Protein 3U9L (pdb70)

CATH classification: 3.40.50.720

Secondary structure (DSSP, 8-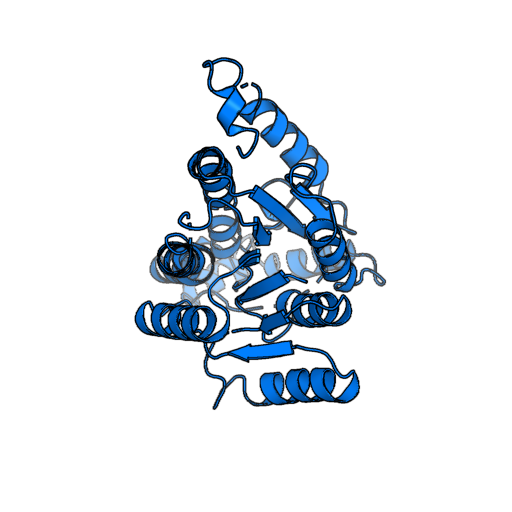state):
--EEEESS-SSHHHHHHHHHHHHTT-EEEE---TTTTTHHHHHHHHHHHHHHT--EEE----TT-HHHHHHHHHHHHHHHS--SEEEE------S-GGGS-HHHHHHHHIIIIIHHHHHHHHHTT--TTS-EEEEEE--GGGTS---SS-HHHHHHHH--HHHHHHHHHHHTTTEEEEEEEE-------S-HHHHHHHHHTTT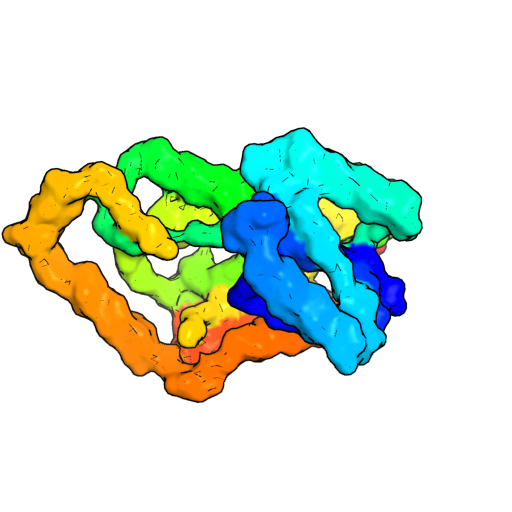TTHHHHHHHHHHHTS-TT--THHHHHHHHHHHTSPTT---SEEEE-TT--SHHHHHHHHHHHHH--TTTT-GGGGS--

Radius of gyration: 19.45 Å; Cα contacts (8 Å, |Δi|>4): 505; chains: 1; bounding box: 52×38×52 Å

Sequence (281 aa):
KKIILITGASSGFGRLTAEALAGAGHRVYASRDIVGRNASNVEAIAGFARDNDVDLRTLELDVQSQVSVDRAIDQIIGEDGRIDVLIHNAGHVFGPAEAFTPEQFAELYDINVLSTQRVNRAALPHRRQKHGLLIWISSSSSAGGTPPYLAPYFAAKAADAIAVQYARELSRWGIETSIIVPGAFSGVPDDHARQAEYEAGPNAGLGEEIKKAFAAIVPPDADVSLVADAIVRVVGTASGKRPFRVHVDPAEDGADVGFSVLDRLRAELHRVGLSDLLKPR

Foldseek 3Di:
DFAEEAEPLLDFLNVLLLLLLQVVQYQYEREADCPPPSVVSQVVSVVSCVVSVTNRHYFYADLLDLVRLLVRLVVCCVVPVAHAEYEYDFAAAFAAPVLADPVNLVVRLSRLPVSVVSNCVNHVVSLVVLHHEYEYEAELLLFFDDFPGPVSRSVSSVVVVVQVVCLLVCQQSQYHYAYEYEYDLYYYGPRVVVRVVCCPDPNNCVRVVRVVVVVVLRDPPQDSSVRSVVVSVQVPDDRQPHDRYDYHHRSPRCSVVRVVVVVVVVCVCVVVVNNSSVTRD

Structure (mmCIF, N/CA/C/O backbone):
data_3U9L
#
_entry.id   3U9L
#
_cell.length_a   58.632
_cell.length_b   106.123
_cell.length_c   128.796
_cell.angle_alpha   90.00
_cell.angle_beta   90.00
_cell.angle_gamma   90.00
#
_symmetry.space_group_name_H-M   'I 2 2 2'
#
loop_
_entity.id
_entity.type
_entity.pdbx_description
1 polymer '3-oxoacyl-[acyl-carrier-protein] reductase'
2 water water
#
loop_
_atom_site.group_PDB
_atom_site.id
_atom_site.type_symbol
_atom_site.label_atom_id
_atom_site.label_alt_id
_atom_site.label_comp_id
_atom_site.label_asym_id
_atom_site.label_entity_id
_atom_site.label_seq_id
_atom_site.pdbx_PDB_ins_code
_atom_site.Cartn_x
_atom_site.Cartn_y
_atom_site.Cartn_z
_atom_site.occupancy
_atom_site.B_iso_or_equiv
_atom_site.auth_seq_id
_atom_site.auth_comp_id
_atom_site.auth_asym_id
_atom_site.auth_atom_id
_atom_site.pdbx_PDB_model_num
ATOM 1 N N . LYS A 1 5 ? 69.238 36.530 31.217 1.00 32.23 3 LYS A N 1
ATOM 2 C CA . LYS A 1 5 ? 68.310 35.388 31.407 1.00 35.63 3 LYS A CA 1
ATOM 3 C C . LYS A 1 5 ? 68.799 34.445 32.507 1.00 32.85 3 LYS A C 1
ATOM 4 O O . LYS A 1 5 ? 69.879 33.855 32.407 1.00 35.33 3 LYS A O 1
ATOM 10 N N . LYS A 1 6 ? 67.965 34.278 33.513 1.00 30.54 4 LYS A N 1
ATOM 11 C CA . LYS A 1 6 ? 68.329 33.627 34.766 1.00 29.93 4 LYS A CA 1
ATOM 12 C C . LYS A 1 6 ? 67.692 32.272 34.855 1.00 27.95 4 LYS A C 1
ATOM 13 O O . LYS A 1 6 ? 66.646 32.025 34.235 1.00 26.32 4 LYS A O 1
ATOM 19 N N . ILE A 1 7 ? 68.341 31.397 35.605 1.00 24.70 5 ILE A N 1
ATOM 20 C CA . ILE A 1 7 ? 67.767 30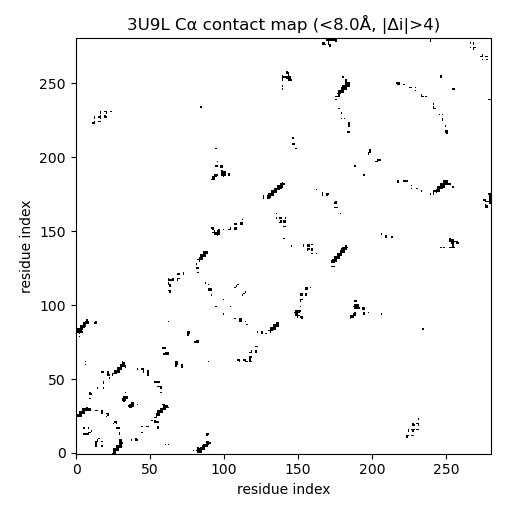.123 35.943 1.00 23.69 5 ILE A CA 1
ATOM 21 C C . ILE A 1 7 ? 67.122 30.203 37.335 1.00 22.82 5 ILE A C 1
ATOM 22 O O . ILE A 1 7 ? 67.764 30.528 38.324 1.00 20.67 5 ILE A O 1
ATOM 27 N N . ILE A 1 8 ? 65.828 29.932 37.385 1.00 21.11 6 ILE A N 1
ATOM 28 C CA . ILE A 1 8 ? 65.013 30.207 38.568 1.00 20.64 6 ILE A CA 1
ATOM 29 C C . ILE A 1 8 ? 64.234 29.000 39.041 1.00 21.44 6 ILE A C 1
ATOM 30 O O . ILE A 1 8 ? 63.596 28.297 38.242 1.00 20.69 6 ILE A O 1
ATOM 35 N N . LEU A 1 9 ? 64.284 28.738 40.334 1.00 18.84 7 LEU A N 1
ATOM 36 C CA . LEU A 1 9 ? 63.477 27.675 40.920 1.00 18.99 7 LEU A CA 1
ATOM 37 C C . LEU A 1 9 ? 62.514 28.306 41.918 1.00 20.82 7 LEU A C 1
ATOM 38 O O . LEU A 1 9 ? 62.959 29.077 42.794 1.00 19.26 7 LEU A O 1
ATOM 43 N N . ILE A 1 10 ? 61.215 28.002 41.785 1.00 18.79 8 ILE A N 1
ATOM 44 C CA . ILE A 1 10 ? 60.183 28.426 42.734 1.00 20.35 8 ILE A CA 1
ATOM 45 C C . ILE A 1 10 ? 59.522 27.201 43.349 1.00 22.15 8 ILE A C 1
ATOM 46 O O . ILE A 1 10 ? 59.114 26.274 42.627 1.00 22.30 8 ILE A O 1
ATOM 51 N N . THR A 1 11 ? 59.407 27.187 44.669 1.00 20.21 9 THR A N 1
ATOM 52 C CA . THR A 1 11 ? 58.730 26.097 45.350 1.00 21.13 9 THR A CA 1
ATOM 53 C C . THR A 1 11 ? 57.220 26.394 45.538 1.00 23.44 9 THR A C 1
ATOM 54 O O . THR A 1 11 ? 56.776 27.553 45.486 1.00 23.28 9 THR A O 1
ATOM 58 N N . GLY A 1 12 ? 56.445 25.330 45.697 1.00 23.64 10 GLY A N 1
ATOM 59 C CA . GLY A 1 12 ? 55.010 25.451 45.948 1.00 26.71 10 GLY A CA 1
ATOM 60 C C . GLY A 1 12 ? 54.340 26.282 44.878 1.00 26.57 10 GLY A C 1
ATOM 61 O O . GLY A 1 12 ? 53.514 27.134 45.181 1.00 27.84 10 GLY A O 1
ATOM 62 N N . ALA A 1 13 ? 54.709 26.043 43.628 1.00 25.51 11 ALA A N 1
ATOM 63 C CA . ALA A 1 13 ? 54.210 26.845 42.512 1.00 25.94 11 ALA A CA 1
ATOM 64 C C . ALA A 1 13 ? 52.946 26.320 41.815 1.00 28.32 11 ALA A C 1
ATOM 65 O O . ALA A 1 13 ? 52.671 26.743 40.698 1.00 27.15 11 ALA A O 1
ATOM 67 N N . SER A 1 14 ? 52.190 25.426 42.455 1.00 27.96 12 SER A N 1
ATOM 68 C CA . SER A 1 14 ? 51.018 24.841 41.793 1.00 31.55 12 SER A CA 1
ATOM 69 C C . SER A 1 14 ? 49.918 25.843 41.502 1.00 32.27 12 SER A C 1
ATOM 70 O O . SER A 1 14 ? 49.195 25.697 40.536 1.00 32.43 12 SER A O 1
ATOM 73 N N . SER A 1 15 ? 49.799 26.865 42.335 1.00 32.52 13 SER A N 1
ATOM 74 C CA . SER A 1 15 ? 48.801 27.902 42.159 1.00 32.50 13 SER A CA 1
ATOM 75 C C . SER A 1 15 ? 49.238 29.133 42.964 1.00 31.73 13 SER A C 1
ATOM 76 O O . SER A 1 15 ? 50.383 29.191 43.466 1.00 31.91 13 SER A O 1
ATOM 79 N N . GLY A 1 16 ? 48.337 30.103 43.109 1.00 31.76 14 GLY A N 1
ATOM 80 C CA . GLY A 1 16 ? 48.559 31.202 44.051 1.00 32.25 14 GLY A CA 1
ATOM 81 C C . GLY A 1 16 ? 49.647 32.146 43.585 1.00 32.14 14 GLY A C 1
ATOM 82 O O . GLY A 1 16 ? 49.810 32.343 42.364 1.00 33.75 14 GLY A O 1
ATOM 83 N N . PHE A 1 17 ? 50.409 32.720 44.517 1.00 32.14 15 PHE A N 1
ATOM 84 C CA . PHE A 1 17 ? 51.493 33.618 44.109 1.00 30.50 15 PHE A CA 1
ATOM 85 C C . PHE A 1 17 ? 52.512 32.822 43.376 1.00 26.99 15 PHE A C 1
ATOM 86 O O . PHE A 1 17 ? 53.155 33.324 42.484 1.00 28.02 15 PHE A O 1
ATOM 94 N N . GLY A 1 18 ? 52.708 31.595 43.814 1.00 25.94 16 GLY A N 1
ATOM 95 C CA . GLY A 1 18 ? 53.752 30.764 43.239 1.00 27.05 16 GLY A CA 1
ATOM 96 C C . GLY A 1 18 ? 53.591 30.641 41.732 1.00 26.03 16 GLY A C 1
ATOM 97 O O . GLY A 1 18 ? 54.517 30.840 40.944 1.00 24.06 16 GLY A O 1
ATOM 98 N N . ARG A 1 19 ? 52.397 30.252 41.331 1.00 27.18 17 ARG A N 1
ATOM 99 C CA . ARG A 1 19 ? 52.107 30.045 39.924 1.00 26.19 17 ARG A CA 1
ATOM 100 C C . ARG A 1 19 ? 52.121 31.311 39.084 1.00 25.07 17 ARG A C 1
ATOM 101 O O . ARG A 1 19 ? 52.680 31.317 38.023 1.00 24.25 17 ARG A O 1
ATOM 109 N N . LEU A 1 20 ? 51.493 32.380 39.530 1.00 25.40 18 LEU A N 1
ATOM 110 C CA . LEU A 1 20 ? 51.509 33.597 38.749 1.00 25.47 18 LEU A CA 1
ATOM 111 C C . LEU A 1 20 ? 52.935 34.123 38.677 1.00 25.12 18 LEU A C 1
ATOM 112 O O . LEU A 1 20 ? 53.398 34.733 37.681 1.00 24.64 18 LEU A O 1
ATOM 117 N N . THR A 1 21 ? 53.678 33.913 39.749 1.00 25.16 19 THR A N 1
ATOM 118 C CA . THR A 1 21 ? 55.078 34.381 39.700 1.00 24.14 19 THR A CA 1
ATOM 119 C C . THR A 1 21 ? 55.912 33.607 38.693 1.00 23.10 19 THR A C 1
ATOM 120 O O . THR A 1 21 ? 56.719 34.217 37.964 1.00 23.66 19 THR A O 1
ATOM 124 N N . ALA A 1 22 ? 55.763 32.281 38.655 1.00 21.98 20 ALA A N 1
ATOM 125 C CA . ALA A 1 22 ? 56.488 31.451 37.684 1.00 22.62 20 ALA A CA 1
ATOM 126 C C . ALA A 1 22 ? 56.123 31.885 36.252 1.00 24.28 20 ALA A C 1
ATOM 127 O O . ALA A 1 22 ? 56.994 32.107 35.422 1.00 23.29 20 ALA A O 1
ATOM 129 N N . GLU A 1 23 ? 54.830 32.111 35.996 1.00 23.37 21 GLU A N 1
ATOM 130 C CA . GLU A 1 23 ? 54.405 32.556 34.668 1.00 26.14 21 GLU A CA 1
ATOM 131 C C . GLU A 1 23 ? 54.950 33.944 34.318 1.00 25.66 21 GLU A C 1
ATOM 132 O O . GLU A 1 23 ? 55.449 34.168 33.217 1.00 26.69 21 GLU A O 1
ATOM 138 N N . ALA A 1 24 ? 54.860 34.892 35.235 1.00 25.31 22 ALA A N 1
ATOM 139 C CA . ALA A 1 24 ? 55.403 36.228 34.933 1.00 25.99 22 ALA A CA 1
ATOM 140 C C . ALA A 1 24 ? 56.913 36.236 34.701 1.00 24.69 22 ALA A C 1
ATOM 141 O O . ALA A 1 24 ? 57.424 36.946 33.816 1.00 25.15 22 ALA A O 1
ATOM 143 N N . LEU A 1 25 ? 57.642 35.450 35.488 1.00 24.18 23 LEU A N 1
ATOM 144 C CA . LEU A 1 25 ? 59.088 35.382 35.315 1.00 24.77 23 LEU A CA 1
ATOM 145 C C . LEU A 1 25 ? 59.423 34.740 33.967 1.00 26.01 23 LEU A C 1
ATOM 146 O O . LEU A 1 25 ? 60.369 35.138 33.301 1.00 24.31 23 LEU A O 1
ATOM 151 N N . ALA A 1 26 ? 58.645 33.738 33.586 1.00 25.09 24 ALA A N 1
ATOM 152 C CA . ALA A 1 26 ? 58.887 33.076 32.306 1.00 25.80 24 ALA A CA 1
ATOM 153 C C . ALA A 1 26 ? 58.517 34.079 31.176 1.00 27.20 24 ALA A C 1
ATOM 154 O O . ALA A 1 26 ? 59.172 34.145 30.144 1.00 28.00 24 ALA A O 1
ATOM 156 N N . GLY A 1 27 ? 57.475 34.877 31.401 1.00 26.96 25 GLY A N 1
ATOM 157 C CA . GLY A 1 27 ? 57.111 35.907 30.454 1.00 27.65 25 GLY A CA 1
ATOM 158 C C . GLY A 1 27 ? 58.241 36.909 30.248 1.00 28.80 25 GLY A C 1
ATOM 159 O O . GLY A 1 27 ? 58.376 37.501 29.171 1.00 30.14 25 GLY A O 1
ATOM 160 N N . ALA A 1 28 ? 59.041 37.116 31.285 1.00 26.64 26 ALA A N 1
ATOM 161 C CA . ALA A 1 28 ? 60.129 38.071 31.231 1.00 27.46 26 ALA A CA 1
ATOM 162 C C . ALA A 1 28 ? 61.330 37.432 30.595 1.00 27.81 26 ALA A C 1
ATOM 163 O O . ALA A 1 28 ? 62.378 38.037 30.518 1.00 30.42 26 ALA A O 1
ATOM 165 N N . GLY A 1 29 ? 61.200 36.205 30.140 1.00 26.86 27 GLY A N 1
ATOM 166 C CA . GLY A 1 29 ? 62.274 35.628 29.355 1.00 26.84 27 GLY A CA 1
ATOM 167 C C . GLY A 1 29 ? 63.175 34.716 30.151 1.00 28.97 27 GLY A C 1
ATOM 168 O O . GLY A 1 29 ? 64.170 34.239 29.625 1.00 30.93 27 GLY A O 1
ATOM 169 N N . HIS A 1 30 ? 62.844 34.443 31.417 1.00 27.58 28 HIS A N 1
ATOM 170 C CA . HIS A 1 30 ? 63.720 33.584 32.232 1.00 27.34 28 HIS A CA 1
ATOM 171 C C . HIS A 1 30 ? 63.424 32.124 32.041 1.00 26.59 28 HIS A C 1
ATOM 172 O O . HIS A 1 30 ? 62.295 31.758 31.625 1.00 28.78 28 HIS A O 1
ATOM 179 N N . ARG A 1 31 ? 64.383 31.290 32.413 1.00 25.89 29 ARG A N 1
ATOM 180 C CA . ARG A 1 31 ? 64.178 29.866 32.520 1.00 25.75 29 ARG A CA 1
ATOM 181 C C . ARG A 1 31 ? 63.703 29.552 33.915 1.00 25.69 29 ARG A C 1
ATOM 182 O O . ARG A 1 31 ? 64.486 29.674 34.896 1.00 23.72 29 ARG A O 1
ATOM 190 N N . VAL A 1 32 ? 62.418 29.166 34.012 1.00 24.24 30 VAL A N 1
ATOM 191 C CA . VAL A 1 32 ? 61.707 29.023 35.277 1.00 24.07 30 VAL A CA 1
ATOM 192 C C . VAL A 1 32 ? 61.314 27.580 35.590 1.00 26.04 30 VAL A C 1
ATOM 193 O O . VAL A 1 32 ? 60.575 26.941 34.838 1.00 24.71 30 VAL A O 1
ATOM 197 N N . TYR A 1 33 ? 61.829 27.052 36.705 1.00 24.41 31 TYR A N 1
ATOM 198 C CA . TYR A 1 33 ? 61.350 25.768 37.186 1.00 25.13 31 TYR A CA 1
ATOM 199 C C . TYR A 1 33 ? 60.258 25.945 38.191 1.00 24.74 31 TYR A C 1
ATOM 200 O O . TYR A 1 33 ? 60.513 26.382 39.320 1.00 22.44 31 TYR A O 1
ATOM 209 N N . ALA A 1 34 ? 59.031 25.635 37.797 1.00 24.60 32 ALA A N 1
ATOM 210 C CA . ALA A 1 34 ? 57.927 25.781 38.715 1.00 25.22 32 ALA A CA 1
ATOM 211 C C . ALA A 1 34 ? 57.690 24.425 39.381 1.00 26.31 32 ALA A C 1
ATOM 212 O O . ALA A 1 34 ? 57.066 23.530 38.789 1.00 27.40 32 ALA A O 1
ATOM 214 N N . SER A 1 35 ? 58.140 24.268 40.623 1.00 23.33 33 SER A N 1
ATOM 215 C CA . SER A 1 35 ? 58.115 22.963 41.253 1.00 24.98 33 SER A CA 1
ATOM 216 C C . SER A 1 35 ? 56.930 22.790 42.205 1.00 25.61 33 SER A C 1
ATOM 217 O O . SER A 1 35 ? 56.364 23.774 42.708 1.00 24.44 33 SER A O 1
ATOM 228 N N . ARG A 1 37 ? 54.615 19.305 44.629 1.00 31.58 35 ARG A N 1
ATOM 229 C CA . ARG A 1 37 ? 54.500 17.914 45.057 1.00 33.77 35 ARG A CA 1
ATOM 230 C C . ARG A 1 37 ? 53.510 17.131 44.166 1.00 35.18 35 ARG A C 1
ATOM 231 O O . ARG A 1 37 ? 52.590 17.689 43.589 1.00 33.65 35 ARG A O 1
ATOM 239 N N . ASP A 1 38 ? 53.725 15.832 44.067 1.00 37.06 36 ASP A N 1
ATOM 240 C CA . ASP A 1 38 ? 52.749 14.935 43.487 1.00 38.95 36 ASP A CA 1
ATOM 241 C C . ASP A 1 38 ? 52.216 15.369 42.123 1.00 38.79 36 ASP A C 1
ATOM 242 O O . ASP A 1 38 ? 51.015 15.531 41.966 1.00 39.72 36 ASP A O 1
ATOM 247 N N . ILE A 1 39 ? 53.082 15.558 41.140 1.00 38.04 37 ILE A N 1
ATOM 248 C CA . ILE A 1 39 ? 52.605 16.070 39.864 1.00 39.80 37 ILE A CA 1
ATOM 249 C C . ILE A 1 39 ? 51.753 15.045 39.104 1.00 41.27 37 ILE A C 1
ATOM 250 O O . ILE A 1 39 ? 51.030 15.431 38.181 1.00 41.46 37 ILE A O 1
ATOM 255 N N . VAL A 1 40 ? 51.858 13.755 39.454 1.00 41.59 38 VAL A N 1
ATOM 256 C CA . VAL A 1 40 ? 51.058 12.712 38.776 1.00 42.89 38 VAL A CA 1
ATOM 257 C C . VAL A 1 40 ? 49.662 12.566 39.367 1.00 43.30 38 VAL A C 1
ATOM 258 O O . VAL A 1 40 ? 48.716 12.196 38.668 1.00 45.48 38 VAL A O 1
ATOM 262 N N . GLY A 1 41 ? 49.520 12.883 40.646 1.00 43.12 41 GLY A N 1
ATOM 263 C CA . GLY A 1 41 ? 48.225 12.821 41.283 1.00 41.11 41 GLY A CA 1
ATOM 264 C C . GLY A 1 41 ? 47.617 14.180 41.531 1.00 41.10 41 GLY A C 1
ATOM 265 O O . GLY A 1 41 ? 47.085 14.845 40.611 1.00 38.49 41 GLY A O 1
ATOM 266 N N . ARG A 1 42 ? 47.723 14.604 42.790 1.00 41.16 42 ARG A N 1
ATOM 267 C CA . ARG A 1 42 ? 47.077 15.814 43.295 1.00 39.14 42 ARG A CA 1
ATOM 268 C C . ARG A 1 42 ? 47.269 17.093 42.441 1.00 38.55 42 ARG A C 1
ATOM 269 O O . ARG A 1 42 ? 46.374 17.932 42.364 1.00 36.48 42 ARG A O 1
ATOM 277 N N . ASN A 1 43 ? 48.442 17.271 41.838 1.00 37.54 43 ASN A N 1
ATOM 278 C CA . ASN A 1 43 ? 48.698 18.495 41.058 1.00 36.18 43 ASN A CA 1
ATOM 279 C C . ASN A 1 43 ? 48.623 18.286 39.525 1.00 35.39 43 ASN A C 1
ATOM 280 O O . ASN A 1 43 ? 49.042 19.154 38.751 1.00 32.63 43 ASN A O 1
ATOM 285 N N . ALA A 1 44 ? 48.087 17.140 39.086 1.00 37.69 44 ALA A N 1
ATOM 286 C CA . ALA A 1 44 ? 48.075 16.805 37.644 1.00 37.94 44 ALA A CA 1
ATOM 287 C C . ALA A 1 44 ? 47.378 17.892 36.843 1.00 34.19 44 ALA A C 1
ATOM 288 O O . ALA A 1 44 ? 47.861 18.286 35.780 1.00 33.31 44 ALA A O 1
ATOM 290 N N . SER A 1 45 ? 46.273 18.418 37.374 1.00 34.36 45 SER A N 1
ATOM 291 C CA . SER A 1 45 ? 45.580 19.494 36.656 1.00 36.84 45 SER A CA 1
ATOM 292 C C . SER A 1 45 ? 46.349 20.799 36.644 1.00 34.06 45 SER A C 1
ATOM 293 O O . SER A 1 45 ? 46.266 21.559 35.684 1.00 33.09 45 SER A O 1
ATOM 296 N N . ASN A 1 46 ? 47.049 21.081 37.734 1.00 33.61 46 ASN A N 1
ATOM 297 C CA . ASN A 1 46 ? 47.808 22.308 37.809 1.00 33.76 46 ASN A CA 1
ATOM 298 C C . ASN A 1 46 ? 48.949 22.266 36.825 1.00 31.13 46 ASN A C 1
ATOM 299 O O . ASN A 1 46 ? 49.261 23.276 36.190 1.00 30.73 46 ASN A O 1
ATOM 304 N N . VAL A 1 47 ? 49.564 21.086 36.727 1.00 32.28 47 VAL A N 1
ATOM 305 C CA . VAL A 1 47 ? 50.631 20.819 35.757 1.00 32.52 47 VAL A CA 1
ATOM 306 C C . VAL A 1 47 ? 50.053 21.135 34.375 1.00 32.73 47 VAL A C 1
ATOM 307 O O . VAL A 1 47 ? 50.660 21.880 33.617 1.00 32.08 47 VAL A O 1
ATOM 311 N N . GLU A 1 48 ? 48.853 20.610 34.078 1.00 32.21 48 GLU A N 1
ATOM 312 C CA . GLU A 1 48 ? 48.244 20.820 32.750 1.00 32.49 48 GLU A CA 1
ATOM 313 C C . GLU A 1 48 ? 48.000 22.282 32.497 1.00 31.13 48 GLU A C 1
ATOM 314 O O . GLU A 1 48 ? 48.289 22.771 31.415 1.00 29.99 48 GLU A O 1
ATOM 320 N N . ALA A 1 49 ? 47.470 22.979 33.504 1.00 30.48 49 ALA A N 1
ATOM 321 C CA . ALA A 1 49 ? 47.193 24.409 33.391 1.00 30.40 49 ALA A CA 1
ATOM 322 C C . ALA A 1 49 ? 48.433 25.212 33.080 1.00 31.85 49 ALA A C 1
ATOM 323 O O . ALA A 1 49 ? 48.424 26.046 32.176 1.00 33.44 49 ALA A O 1
ATOM 325 N N . ILE A 1 50 ? 49.519 24.930 33.800 1.00 32.40 50 ILE A N 1
ATOM 326 C CA . ILE A 1 50 ? 50.780 25.647 33.644 1.00 32.69 50 ILE A CA 1
ATOM 327 C C . ILE A 1 50 ? 51.446 25.290 32.311 1.00 31.21 50 ILE A C 1
ATOM 328 O O . ILE A 1 50 ? 52.027 26.145 31.619 1.00 30.35 50 ILE A O 1
ATOM 333 N N . ALA A 1 51 ? 51.446 24.005 31.996 1.00 30.61 51 ALA A N 1
ATOM 334 C CA . ALA A 1 51 ? 52.044 23.548 30.742 1.00 31.19 51 ALA A CA 1
ATOM 335 C C . ALA A 1 51 ? 51.332 24.207 29.527 1.00 31.58 51 ALA A C 1
ATOM 336 O O . ALA A 1 51 ? 51.973 24.621 28.567 1.00 31.59 51 ALA A O 1
ATOM 338 N N . GLY A 1 52 ? 50.006 24.317 29.592 1.00 29.72 52 GLY A N 1
ATOM 339 C CA . GLY A 1 52 ? 49.240 24.930 28.527 1.00 28.82 52 GLY A CA 1
ATOM 340 C C . GLY A 1 52 ? 49.624 26.386 28.348 1.00 29.97 52 GLY A C 1
ATOM 341 O O . GLY A 1 52 ? 49.793 26.856 27.221 1.00 26.36 52 GLY A O 1
ATOM 342 N N . PHE A 1 53 ? 49.733 27.121 29.464 1.00 31.19 53 PHE A N 1
ATOM 343 C CA . PHE A 1 53 ? 50.197 28.515 29.430 1.00 30.19 53 PHE A CA 1
ATOM 344 C C . PHE A 1 53 ? 51.579 28.633 28.799 1.00 28.05 53 PHE A C 1
ATOM 345 O O . PHE A 1 53 ? 51.824 29.506 27.983 1.00 30.19 53 PHE A O 1
ATOM 353 N N . ALA A 1 54 ? 52.497 27.773 29.192 1.00 30.12 54 ALA A N 1
ATOM 354 C CA . ALA A 1 54 ? 53.875 27.833 28.690 1.00 28.88 54 ALA A CA 1
ATOM 355 C C . ALA A 1 54 ? 53.932 27.645 27.183 1.00 30.90 54 ALA A C 1
ATOM 356 O O . ALA A 1 54 ? 54.696 28.330 26.497 1.00 29.43 54 ALA A O 1
ATOM 358 N N . ARG A 1 55 ? 53.153 26.689 26.659 1.00 29.97 55 ARG A N 1
ATOM 359 C CA . ARG A 1 55 ? 53.210 26.424 25.200 1.00 29.59 55 ARG A CA 1
ATOM 360 C C . ARG A 1 55 ? 52.452 27.511 24.452 1.00 29.52 55 ARG A C 1
ATOM 361 O O . ARG A 1 55 ? 52.851 27.944 23.358 1.00 27.22 55 ARG A O 1
ATOM 369 N N . ASP A 1 56 ? 51.349 27.964 25.042 1.00 27.57 56 ASP A N 1
ATOM 370 C CA . ASP A 1 56 ? 50.591 28.989 24.357 1.00 27.80 56 ASP A CA 1
ATOM 371 C C . ASP A 1 56 ? 51.401 30.269 24.224 1.00 28.22 56 ASP A C 1
ATOM 372 O O . ASP A 1 56 ? 51.253 30.981 23.251 1.00 27.82 56 ASP A O 1
ATOM 377 N N . ASN A 1 57 ? 52.274 30.557 25.189 1.00 28.69 57 ASN A N 1
ATOM 378 C CA . ASN A 1 57 ? 53.000 31.809 25.152 1.00 28.06 57 ASN A CA 1
ATOM 379 C C . ASN A 1 57 ? 54.406 31.619 24.672 1.00 29.28 57 ASN A C 1
ATOM 380 O O . ASN A 1 57 ? 55.142 32.590 24.512 1.00 31.54 57 ASN A O 1
ATOM 385 N N . ASP A 1 58 ? 54.787 30.379 24.413 1.00 28.91 58 ASP A N 1
ATOM 386 C CA . ASP A 1 58 ? 56.155 30.097 23.970 1.00 29.75 58 ASP A CA 1
ATOM 387 C C . ASP A 1 58 ? 57.219 30.623 24.961 1.00 32.23 58 ASP A C 1
ATOM 388 O O . ASP A 1 58 ? 58.183 31.313 24.571 1.00 32.87 58 ASP A O 1
ATOM 393 N N . VAL A 1 59 ? 57.084 30.227 26.225 1.00 31.24 59 VAL A N 1
ATOM 394 C CA . VAL A 1 59 ? 58.032 30.625 27.269 1.00 30.29 59 VAL A CA 1
ATOM 395 C C . VAL A 1 59 ? 58.687 29.402 27.899 1.00 31.07 59 VAL A C 1
ATOM 396 O O . VAL A 1 59 ? 58.120 28.289 27.895 1.00 28.44 59 VAL A O 1
ATOM 400 N N . ASP A 1 60 ? 59.879 29.640 28.463 1.00 30.18 60 ASP A N 1
ATOM 401 C CA . ASP A 1 60 ? 60.720 28.607 29.063 1.00 29.27 60 ASP A CA 1
ATOM 402 C C . ASP A 1 60 ? 60.293 28.352 30.518 1.00 29.56 60 ASP A C 1
ATOM 403 O O . ASP A 1 60 ? 61.045 28.617 31.473 1.00 26.86 60 ASP A O 1
ATOM 408 N N . LEU A 1 61 ? 59.056 27.876 30.661 1.00 27.75 61 LEU A N 1
ATOM 409 C CA . LEU A 1 61 ? 58.449 27.519 31.930 1.00 27.58 61 LEU A CA 1
ATOM 410 C C . LEU A 1 61 ? 58.397 25.996 32.054 1.00 29.83 61 LEU A C 1
ATOM 411 O O . LEU A 1 61 ? 57.769 25.323 31.231 1.00 31.08 61 LEU A O 1
ATOM 416 N N . ARG A 1 62 ? 59.051 25.438 33.071 1.00 27.50 62 ARG A N 1
ATOM 417 C CA . ARG A 1 62 ? 59.120 24.001 33.228 1.00 29.85 62 ARG A CA 1
ATOM 418 C C . ARG A 1 62 ? 58.539 23.573 34.575 1.00 30.43 62 ARG A C 1
ATOM 419 O O . ARG A 1 62 ? 58.643 24.289 35.554 1.00 30.69 62 ARG A O 1
ATOM 427 N N . THR A 1 63 ? 57.924 22.404 34.646 1.00 31.34 63 THR A N 1
ATOM 428 C CA . THR A 1 63 ? 57.332 21.978 35.891 1.00 29.76 63 THR A CA 1
ATOM 429 C C . THR A 1 63 ? 58.207 20.854 36.379 1.00 28.81 63 THR A C 1
ATOM 430 O O . THR A 1 63 ? 58.769 20.132 35.566 1.00 29.46 63 THR A O 1
ATOM 434 N N . LEU A 1 64 ? 58.292 20.678 37.689 1.00 27.15 64 LEU A N 1
ATOM 435 C CA . LEU A 1 64 ? 59.269 19.795 38.257 1.00 29.44 64 LEU A CA 1
ATOM 436 C C . LEU A 1 64 ? 58.646 19.267 39.521 1.00 29.80 64 LEU A C 1
ATOM 437 O O . LEU A 1 64 ? 58.091 20.022 40.274 1.00 27.86 64 LEU A O 1
ATOM 442 N N . GLU A 1 65 ? 58.741 17.971 39.757 1.00 30.46 65 GLU A N 1
ATOM 443 C CA . GLU A 1 65 ? 58.253 17.410 40.990 1.00 31.39 65 GLU A CA 1
ATOM 444 C C . GLU A 1 65 ? 59.234 17.697 42.146 1.00 31.65 65 GLU A C 1
ATOM 445 O O . GLU A 1 65 ? 60.423 17.315 42.093 1.00 30.14 65 GLU A O 1
ATOM 451 N N . LEU A 1 66 ? 58.733 18.328 43.200 1.00 29.26 66 LEU A N 1
ATOM 452 C CA . LEU A 1 66 ? 59.590 18.651 44.347 1.00 28.76 66 LEU A CA 1
ATOM 453 C C . LEU A 1 66 ? 58.708 18.747 45.574 1.00 29.15 66 LEU A C 1
ATOM 454 O O . LEU A 1 66 ? 57.908 19.681 45.736 1.00 28.69 66 LEU A O 1
ATOM 459 N N . ASP A 1 67 ? 58.812 17.733 46.410 1.00 28.84 67 ASP A N 1
ATOM 460 C CA . ASP A 1 67 ? 58.034 17.657 47.623 1.00 28.36 67 ASP A CA 1
ATOM 461 C C . ASP A 1 67 ? 58.908 18.213 48.750 1.00 28.96 67 ASP A C 1
ATOM 462 O O . ASP A 1 67 ? 59.834 17.543 49.172 1.00 27.41 67 ASP A O 1
ATOM 467 N N . VAL A 1 68 ? 58.593 19.396 49.275 1.00 27.97 68 VAL A N 1
ATOM 468 C CA . VAL A 1 68 ? 59.529 20.048 50.186 1.00 27.09 68 VAL A CA 1
ATOM 469 C C . VAL A 1 68 ? 59.544 19.365 51.530 1.00 27.55 68 VAL A C 1
ATOM 470 O O . VAL A 1 68 ? 60.344 19.717 52.388 1.00 26.62 68 VAL A O 1
ATOM 474 N N . GLN A 1 69 ? 58.640 18.414 51.743 1.00 28.69 69 GLN A N 1
ATOM 475 C CA . GLN A 1 69 ? 58.615 17.692 53.009 1.00 26.58 69 GLN A CA 1
ATOM 476 C C . GLN A 1 69 ? 59.535 16.456 52.918 1.00 27.74 69 GLN A C 1
ATOM 477 O O . GLN A 1 69 ? 59.737 15.757 53.909 1.00 26.55 69 GLN A O 1
ATOM 483 N N . SER A 1 70 ? 60.114 16.203 51.738 1.00 26.91 70 SER A N 1
ATOM 484 C CA . SER A 1 70 ? 60.985 15.043 51.573 1.00 26.75 70 SER A CA 1
ATOM 485 C C . SER A 1 70 ? 62.380 15.451 51.137 1.00 27.28 70 SER A C 1
ATOM 486 O O . SER A 1 70 ? 62.556 15.962 50.019 1.00 26.37 70 SER A O 1
ATOM 489 N N . GLN A 1 71 ? 63.390 15.240 51.994 1.00 26.38 71 GLN A N 1
ATOM 490 C CA . GLN A 1 71 ? 64.764 15.62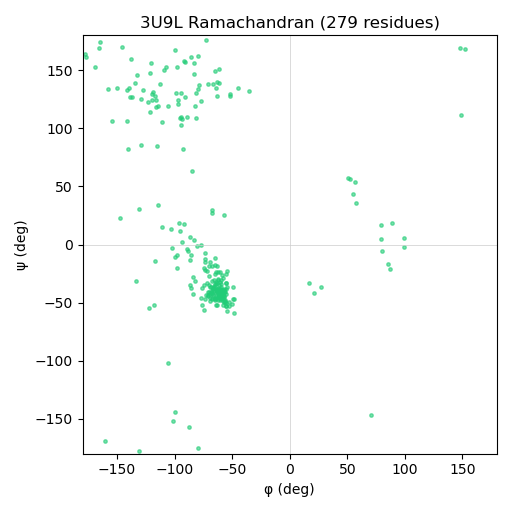8 51.572 1.00 26.35 71 GLN A CA 1
ATOM 491 C C . GLN A 1 71 ? 65.155 14.915 50.300 1.00 27.16 71 GLN A C 1
ATOM 492 O O . GLN A 1 71 ? 65.754 15.500 49.407 1.00 27.66 71 GLN A O 1
ATOM 498 N N . VAL A 1 72 ? 64.796 13.645 50.205 1.00 28.53 72 VAL A N 1
ATOM 499 C CA . VAL A 1 72 ? 65.093 12.860 48.999 1.00 29.21 72 VAL A CA 1
ATOM 500 C C . VAL A 1 72 ? 64.455 13.466 47.756 1.00 28.54 72 VAL A C 1
ATOM 501 O O . VAL A 1 72 ? 65.124 13.648 46.738 1.00 29.04 72 VAL A O 1
ATOM 505 N N . SER A 1 73 ? 63.176 13.824 47.841 1.00 28.78 73 SER A N 1
ATOM 506 C CA . SER A 1 73 ? 62.546 14.564 46.758 1.00 28.18 73 SER A CA 1
ATOM 507 C C . SER A 1 73 ? 63.278 15.871 46.386 1.00 26.96 73 SER A C 1
ATOM 508 O O . SER A 1 73 ? 63.552 16.155 45.218 1.00 25.37 73 SER A O 1
ATOM 511 N N . VAL A 1 74 ? 63.553 16.679 47.398 1.00 28.28 74 VAL A N 1
ATOM 512 C CA . VAL A 1 74 ? 64.247 17.947 47.198 1.00 26.79 74 VAL A CA 1
ATOM 513 C C . VAL A 1 74 ? 65.582 17.717 46.502 1.00 25.75 74 VAL A C 1
ATOM 514 O O . VAL A 1 74 ? 65.913 18.395 45.525 1.00 26.46 74 VAL A O 1
ATOM 518 N N . ASP A 1 75 ? 66.372 16.772 47.006 1.00 27.57 75 ASP A N 1
ATOM 519 C CA . ASP A 1 75 ? 67.729 16.536 46.474 1.00 27.87 75 ASP A CA 1
ATOM 520 C C . ASP A 1 75 ? 67.671 16.163 45.003 1.00 28.63 75 ASP A C 1
ATOM 521 O O . ASP A 1 75 ? 68.393 16.687 44.185 1.00 28.17 75 ASP A O 1
ATOM 526 N N . ARG A 1 76 ? 66.766 15.254 44.682 1.00 28.73 76 ARG A N 1
ATOM 527 C CA . ARG A 1 76 ? 66.591 14.795 43.325 1.00 28.50 76 ARG A CA 1
ATOM 528 C C . ARG A 1 76 ? 66.309 15.949 42.400 1.00 29.39 76 ARG A C 1
ATOM 529 O O . ARG A 1 76 ? 66.881 16.036 41.322 1.00 29.50 76 ARG A O 1
ATOM 537 N N . ALA A 1 77 ? 65.377 16.816 42.803 1.00 29.26 77 ALA A N 1
ATOM 538 C CA . ALA A 1 77 ? 64.941 17.915 41.935 1.00 28.13 77 ALA A CA 1
ATOM 539 C C . ALA A 1 77 ? 66.069 18.919 41.729 1.00 27.35 77 ALA A C 1
ATOM 540 O O . ALA A 1 77 ? 66.180 19.508 40.671 1.00 27.18 77 ALA A O 1
ATOM 542 N N . ILE A 1 78 ? 66.865 19.165 42.771 1.00 26.53 78 ILE A N 1
ATOM 543 C CA . ILE A 1 78 ? 67.996 20.095 42.653 1.00 25.86 78 ILE A CA 1
ATOM 544 C C . ILE A 1 78 ? 69.058 19.491 41.752 1.00 26.60 78 ILE A C 1
ATOM 545 O O . ILE A 1 78 ? 69.615 20.173 40.907 1.00 25.68 78 ILE A O 1
ATOM 550 N N . ASP A 1 79 ? 69.378 18.217 41.959 1.00 27.28 79 ASP A N 1
ATOM 551 C CA . ASP A 1 79 ? 70.258 17.521 41.004 1.00 28.59 79 ASP A CA 1
ATOM 552 C C . ASP A 1 79 ? 69.794 17.572 39.555 1.00 28.33 79 A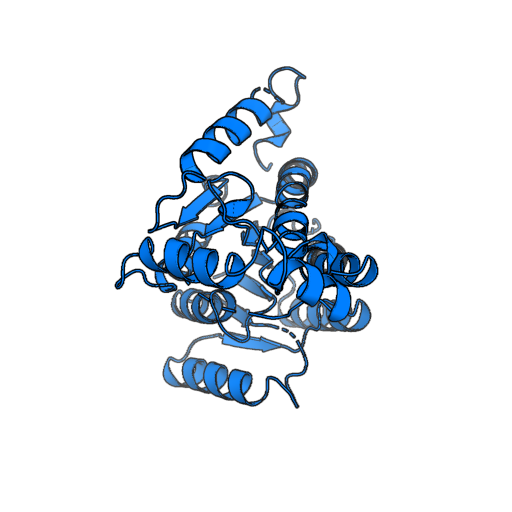SP A C 1
ATOM 553 O O . ASP A 1 79 ? 70.632 17.693 38.649 1.00 27.04 79 ASP A O 1
ATOM 558 N N . GLN A 1 80 ? 68.470 17.505 39.323 1.00 27.60 80 GLN A N 1
ATOM 559 C CA . GLN A 1 80 ? 68.005 17.635 37.923 1.00 30.39 80 GLN A CA 1
ATOM 560 C C . GLN A 1 80 ? 68.323 18.988 37.268 1.00 27.69 80 GLN A C 1
ATOM 561 O O . GLN A 1 80 ? 68.828 19.050 36.143 1.00 27.83 80 GLN A O 1
ATOM 567 N N . ILE A 1 81 ? 68.019 20.063 37.986 1.00 26.32 81 ILE A N 1
ATOM 568 C CA . ILE A 1 81 ? 68.298 21.408 37.535 1.00 25.59 81 ILE A CA 1
ATOM 569 C C . ILE A 1 81 ? 69.795 21.622 37.317 1.00 26.39 81 ILE A C 1
ATOM 570 O O . ILE A 1 81 ? 70.215 22.132 36.292 1.00 28.14 81 ILE A O 1
ATOM 575 N N . ILE A 1 82 ? 70.604 21.230 38.274 1.00 25.71 82 ILE A N 1
ATOM 576 C CA . ILE A 1 82 ? 72.063 21.447 38.151 1.00 27.51 82 ILE A CA 1
ATOM 577 C C . ILE A 1 82 ? 72.649 20.616 36.980 1.00 27.70 82 ILE A C 1
ATOM 578 O O . ILE A 1 82 ? 73.320 21.147 36.120 1.00 26.78 82 ILE A O 1
ATOM 583 N N . GLY A 1 83 ? 72.287 19.339 36.896 1.00 29.36 83 GLY A N 1
ATOM 584 C CA . GLY A 1 83 ? 72.655 18.526 35.731 1.00 30.99 83 GLY A CA 1
ATOM 585 C C . GLY A 1 83 ? 72.228 19.101 34.389 1.00 30.86 83 GLY A C 1
ATOM 586 O O . GLY A 1 83 ? 72.900 18.942 33.404 1.00 33.88 83 GLY A O 1
ATOM 587 N N . GLU A 1 84 ? 71.096 19.788 34.351 1.00 32.33 84 GLU A N 1
ATOM 588 C CA . GLU A 1 84 ? 70.625 20.395 33.111 1.00 30.81 84 GLU A CA 1
ATOM 589 C C . GLU A 1 84 ? 71.238 21.771 32.827 1.00 32.33 84 GLU A C 1
ATOM 590 O O . GLU A 1 84 ? 71.599 22.055 31.688 1.00 31.32 84 GLU A O 1
ATOM 596 N N . ASP A 1 85 ? 71.337 22.624 33.852 1.00 29.69 85 ASP A N 1
ATOM 597 C CA . ASP A 1 85 ? 71.624 24.044 33.645 1.00 30.57 85 ASP A CA 1
ATOM 598 C C . ASP A 1 85 ? 72.955 24.475 34.275 1.00 28.31 85 ASP A C 1
ATOM 599 O O . ASP A 1 85 ? 73.476 25.558 34.001 1.00 28.14 85 ASP A O 1
ATOM 604 N N . GLY A 1 86 ? 73.508 23.640 35.138 1.00 28.09 86 GLY A N 1
ATOM 605 C CA . GLY A 1 86 ? 74.782 23.991 35.753 1.00 28.69 86 GLY A CA 1
ATOM 606 C C . GLY A 1 86 ? 74.662 24.840 37.048 1.00 26.93 86 GLY A C 1
ATOM 607 O O . GLY A 1 86 ? 75.592 24.848 37.851 1.00 26.11 86 GLY A O 1
ATOM 608 N N . ARG A 1 87 ? 73.529 25.520 37.250 1.00 25.45 87 ARG A N 1
ATOM 609 C CA . ARG A 1 87 ? 73.405 26.448 38.382 1.00 24.68 87 ARG A CA 1
ATOM 610 C C . ARG A 1 87 ? 71.956 26.851 38.635 1.00 25.33 87 ARG A C 1
ATOM 611 O O . ARG A 1 87 ? 71.057 26.588 37.796 1.00 24.67 87 ARG A O 1
ATOM 619 N N . ILE A 1 88 ? 71.733 27.505 39.789 1.00 24.36 88 ILE A N 1
ATOM 620 C CA . ILE A 1 88 ? 70.484 28.210 40.043 1.00 21.35 88 ILE A CA 1
ATOM 621 C C . ILE A 1 88 ? 70.787 29.646 40.356 1.00 22.59 88 ILE A C 1
ATOM 622 O O . ILE A 1 88 ? 71.594 29.913 41.241 1.00 21.26 88 ILE A O 1
ATOM 627 N N . ASP A 1 89 ? 70.208 30.578 39.584 1.00 21.88 89 ASP A N 1
ATOM 628 C CA . ASP A 1 89 ? 70.511 32.001 39.758 1.00 22.21 89 ASP A CA 1
ATOM 629 C C . ASP A 1 89 ? 69.622 32.631 40.811 1.00 22.64 89 ASP A C 1
ATOM 630 O O . ASP A 1 89 ? 70.064 33.550 41.500 1.00 20.38 89 ASP A O 1
ATOM 635 N N . VAL A 1 90 ? 68.369 32.172 40.881 1.00 20.15 90 VAL A N 1
ATOM 636 C CA . VAL A 1 90 ? 67.345 32.728 41.764 1.00 20.79 90 VAL A CA 1
ATOM 637 C C . VAL A 1 90 ? 66.573 31.552 42.395 1.00 20.81 90 VAL A C 1
ATOM 638 O O . VAL A 1 90 ? 66.051 30.654 41.681 1.00 19.86 90 VAL A O 1
ATOM 642 N N . LEU A 1 91 ? 66.492 31.568 43.714 1.00 18.31 91 LEU A N 1
ATOM 643 C CA . LEU A 1 91 ? 65.795 30.554 44.476 1.00 19.26 91 LEU A CA 1
ATOM 644 C C . LEU A 1 91 ? 64.629 31.271 45.181 1.00 20.51 91 LEU A C 1
ATOM 645 O O . LEU A 1 91 ? 64.847 32.239 45.952 1.00 19.11 91 LEU A O 1
ATOM 650 N N . ILE A 1 92 ? 63.403 30.851 44.859 1.00 17.74 92 ILE A N 1
ATOM 651 C CA . ILE A 1 92 ? 62.210 31.489 45.408 1.00 19.61 92 ILE A CA 1
ATOM 652 C C . ILE A 1 92 ? 61.491 30.562 46.384 1.00 20.13 92 ILE A C 1
ATOM 653 O O . ILE A 1 92 ? 60.863 29.565 45.991 1.00 19.73 92 ILE A O 1
ATOM 658 N N . HIS A 1 93 ? 61.634 30.880 47.671 1.00 18.13 93 HIS A N 1
ATOM 659 C CA . HIS A 1 93 ? 60.983 30.117 48.711 1.00 18.73 93 HIS A CA 1
ATOM 660 C C . HIS A 1 93 ? 59.522 30.571 48.851 1.00 21.20 93 HIS A C 1
ATOM 661 O O . HIS A 1 93 ? 59.231 31.652 49.385 1.00 20.60 93 HIS A O 1
ATOM 668 N N . ASN A 1 94 ? 58.602 29.725 48.432 1.00 21.02 94 ASN A N 1
ATOM 669 C CA . ASN A 1 94 ? 57.193 30.100 48.430 1.00 21.75 94 ASN A CA 1
ATOM 670 C C . ASN A 1 94 ? 56.336 29.001 49.021 1.00 24.63 94 ASN A C 1
ATOM 671 O O . ASN A 1 94 ? 55.308 29.283 49.607 1.00 26.91 94 ASN A O 1
ATOM 676 N N . ALA A 1 95 ? 56.705 27.732 48.888 1.00 23.66 95 ALA A N 1
ATOM 677 C CA . ALA A 1 95 ? 55.849 26.715 49.560 1.00 27.63 95 ALA A CA 1
ATOM 678 C C . ALA A 1 95 ? 55.259 27.193 50.929 1.00 28.08 95 ALA A C 1
ATOM 679 O O . ALA A 1 95 ? 55.992 27.704 51.787 1.00 28.53 95 ALA A O 1
ATOM 681 N N . GLY A 1 96 ? 53.953 27.015 51.151 1.00 30.45 96 GLY A N 1
ATOM 682 C CA . GLY A 1 96 ? 53.304 27.462 52.380 1.00 30.41 96 GLY A CA 1
ATOM 683 C C . GLY A 1 96 ? 51.927 26.838 52.574 1.00 33.39 96 GLY A C 1
ATOM 684 O O . GLY A 1 96 ? 51.434 26.103 51.706 1.00 38.46 96 GLY A O 1
ATOM 685 N N . HIS A 1 97 ? 51.297 27.087 53.709 1.00 32.52 97 HIS A N 1
ATOM 686 C CA . HIS A 1 97 ? 49.984 26.466 53.994 1.00 33.90 97 HIS A CA 1
ATOM 687 C C . HIS A 1 97 ? 49.518 27.017 55.323 1.00 33.25 97 HIS A C 1
ATOM 688 O O . HIS A 1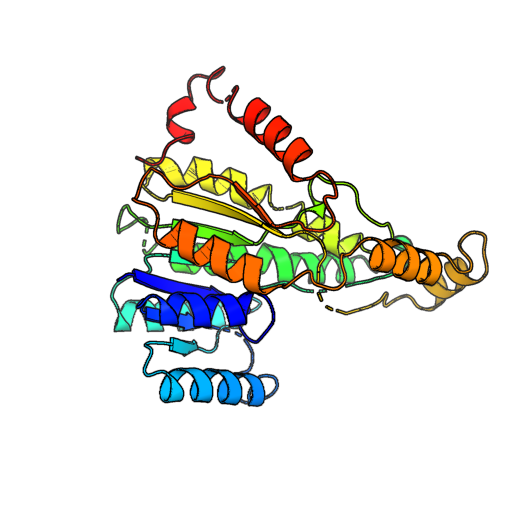 97 ? 50.327 27.038 56.274 1.00 29.41 97 HIS A O 1
ATOM 703 N N . VAL A 1 99 ? 46.060 27.809 58.369 1.00 28.39 99 VAL A N 1
ATOM 704 C CA . VAL A 1 99 ? 44.996 27.155 59.153 1.00 25.85 99 VAL A CA 1
ATOM 705 C C . VAL A 1 99 ? 44.231 28.212 59.916 1.00 24.63 99 VAL A C 1
ATOM 706 O O . VAL A 1 99 ? 44.733 29.330 60.093 1.00 23.84 99 VAL A O 1
ATOM 710 N N . PHE A 1 100 ? 43.052 27.849 60.407 1.00 21.43 100 PHE A N 1
ATOM 711 C CA . PHE A 1 100 ? 42.209 28.791 61.122 1.00 22.19 100 PHE A CA 1
ATOM 712 C C . PHE A 1 100 ? 41.512 28.127 62.296 1.00 21.63 100 PHE A C 1
ATOM 713 O O . PHE A 1 100 ? 40.921 27.057 62.144 1.00 20.65 100 PHE A O 1
ATOM 721 N N . GLY A 1 101 ? 41.547 28.786 63.453 1.00 19.33 101 GLY A N 1
ATOM 722 C CA . GLY A 1 101 ? 40.932 28.218 64.645 1.00 19.78 101 GLY A CA 1
ATOM 723 C C . GLY A 1 101 ? 41.628 28.724 65.899 1.00 19.71 101 GLY A C 1
ATOM 724 O O . GLY A 1 101 ? 42.748 29.300 65.823 1.00 18.66 101 GLY A O 1
ATOM 725 N N . PRO A 1 102 ? 40.999 28.464 67.058 1.00 18.70 102 PRO A N 1
ATOM 726 C CA . PRO A 1 102 ? 41.525 28.851 68.356 1.00 18.05 102 PRO A CA 1
ATOM 727 C C . PRO A 1 102 ? 42.820 28.097 68.559 1.00 17.56 102 PRO A C 1
ATOM 728 O O . PRO A 1 102 ? 42.883 26.872 68.334 1.00 17.21 102 PRO A O 1
ATOM 732 N N . ALA A 1 103 ? 43.841 28.795 69.030 1.00 17.55 103 ALA A N 1
ATOM 733 C CA . ALA A 1 103 ? 45.188 28.194 69.093 1.00 16.59 103 ALA A CA 1
ATOM 734 C C . ALA A 1 103 ? 45.200 26.993 70.019 1.00 16.99 103 ALA A C 1
ATOM 735 O O . ALA A 1 103 ? 45.897 26.008 69.767 1.00 18.44 103 ALA A O 1
ATOM 737 N N . GLU A 1 104 ? 44.481 27.096 71.128 1.00 17.82 104 GLU A N 1
ATOM 738 C CA . GLU A 1 104 ? 44.421 26.018 72.126 1.00 17.44 104 GLU A CA 1
ATOM 739 C C . GLU A 1 104 ? 43.911 24.717 71.555 1.00 19.01 104 GLU A C 1
ATOM 740 O O . GLU A 1 104 ? 44.255 23.665 72.070 1.00 19.81 104 GLU A O 1
ATOM 746 N N . ALA A 1 105 ? 43.099 24.777 70.481 1.00 18.82 105 ALA A N 1
ATOM 747 C CA . ALA A 1 105 ? 42.452 23.588 69.905 1.00 19.05 105 ALA A CA 1
ATOM 748 C C . ALA A 1 105 ? 43.326 22.873 68.886 1.00 19.53 105 ALA A C 1
ATOM 749 O O . ALA A 1 105 ? 43.025 21.748 68.448 1.00 20.74 105 ALA A O 1
ATOM 751 N N . PHE A 1 106 ? 44.389 23.537 68.457 1.00 18.55 106 PHE A N 1
ATOM 752 C CA . PHE A 1 106 ? 45.420 22.915 67.615 1.00 19.23 106 PHE A CA 1
ATOM 753 C C . PHE A 1 106 ? 46.358 22.101 68.475 1.00 19.83 106 PHE A C 1
ATOM 754 O O . PHE A 1 106 ? 46.822 22.581 69.508 1.00 18.78 106 PHE A O 1
ATOM 762 N N . THR A 1 107 ? 46.665 20.874 68.055 1.00 19.87 107 THR A N 1
ATOM 763 C CA . THR A 1 107 ? 47.548 20.055 68.853 1.00 21.07 107 THR A CA 1
ATOM 764 C C . THR A 1 107 ? 49.040 20.433 68.643 1.00 22.02 107 THR A C 1
ATOM 765 O O . THR A 1 107 ? 49.376 21.092 67.649 1.00 20.64 107 THR A O 1
ATOM 769 N N . PRO A 1 108 ? 49.898 20.014 69.567 1.00 21.74 108 PRO A N 1
ATOM 770 C CA . PRO A 1 108 ? 51.335 20.284 69.461 1.00 20.87 108 PRO A CA 1
ATOM 771 C C . PRO A 1 108 ? 51.891 19.783 68.133 1.00 21.94 108 PRO A C 1
ATOM 772 O O . PRO A 1 108 ? 52.748 20.434 67.536 1.00 19.26 108 PRO A O 1
ATOM 776 N N . GLU A 1 109 ? 51.400 18.634 67.681 1.00 23.49 109 GLU A N 1
ATOM 777 C CA . GLU A 1 109 ? 51.828 18.066 66.409 1.00 23.73 109 GLU A CA 1
ATOM 778 C C . GLU A 1 109 ? 51.382 18.951 65.252 1.00 22.41 109 GLU A C 1
ATOM 779 O O . GLU A 1 109 ? 52.105 19.119 64.270 1.00 22.69 109 GLU A O 1
ATOM 785 N N . GLN A 1 110 ? 50.186 19.518 65.377 1.00 21.13 110 GLN A N 1
ATOM 786 C CA . GLN A 1 110 ? 49.651 20.410 64.356 1.00 21.31 110 GLN A CA 1
ATOM 787 C C . GLN A 1 110 ? 50.596 21.583 64.125 1.00 19.15 110 GLN A C 1
ATOM 788 O O . GLN A 1 110 ? 50.925 21.914 62.986 1.00 20.12 110 GLN A O 1
ATOM 794 N N . PHE A 1 111 ? 51.031 22.207 65.215 1.00 19.12 111 PHE A N 1
ATOM 795 C CA . PHE A 1 111 ? 51.968 23.329 65.135 1.00 19.69 111 PHE A CA 1
ATOM 796 C C . PHE A 1 111 ? 53.256 22.842 64.470 1.00 19.55 111 PHE A C 1
ATOM 797 O O . PHE A 1 111 ? 53.836 23.528 63.631 1.00 19.00 111 PHE A O 1
ATOM 805 N N . ALA A 1 112 ? 53.713 21.659 64.845 1.00 20.19 112 ALA A N 1
ATOM 806 C CA . ALA A 1 112 ? 54.896 21.039 64.249 1.00 19.86 112 ALA A CA 1
ATOM 807 C C . ALA A 1 112 ? 54.771 20.842 62.746 1.00 21.16 112 ALA A C 1
ATOM 808 O O . ALA A 1 112 ? 55.663 21.134 62.023 1.00 20.17 112 ALA A O 1
ATOM 810 N N . GLU A 1 113 ? 53.621 20.377 62.320 1.00 20.49 113 GLU A N 1
ATOM 811 C CA . GLU A 1 113 ? 53.377 20.120 60.917 1.00 21.74 113 GLU A CA 1
ATOM 812 C C . GLU A 1 113 ? 53.428 21.408 60.112 1.00 19.35 113 GLU A C 1
ATOM 813 O O . GLU A 1 113 ? 53.924 21.456 59.038 1.00 19.75 113 GLU A O 1
ATOM 819 N N . LEU A 1 114 ? 52.895 22.443 60.693 1.00 19.05 114 LEU A N 1
ATOM 820 C CA . LEU A 1 114 ? 52.885 23.750 60.096 1.00 19.92 114 LEU A CA 1
ATOM 821 C C . LEU A 1 114 ? 54.326 24.269 59.922 1.00 19.41 114 LEU A C 1
ATOM 822 O O . LEU A 1 114 ? 54.694 24.611 58.861 1.00 19.07 114 LEU A O 1
ATOM 827 N N . TYR A 1 115 ? 55.100 24.242 60.992 1.00 18.73 115 TYR A N 1
ATOM 828 C CA . TYR A 1 115 ? 56.505 24.500 60.948 1.00 18.66 115 TYR A CA 1
ATOM 829 C C . TYR A 1 115 ? 57.211 23.695 59.836 1.00 19.69 115 TYR A C 1
ATOM 830 O O . TYR A 1 115 ? 57.987 24.228 59.115 1.00 19.45 115 TYR A O 1
ATOM 839 N N . ASP A 1 116 ? 56.916 22.413 59.743 1.00 18.55 116 ASP A N 1
ATOM 840 C CA . ASP A 1 116 ? 57.470 21.572 58.709 1.00 20.09 116 ASP A CA 1
ATOM 841 C C . ASP A 1 116 ? 57.183 22.196 57.347 1.00 19.79 116 ASP A C 1
ATOM 842 O O . ASP A 1 116 ? 58.046 22.489 56.598 1.00 19.77 116 ASP A O 1
ATOM 847 N N . ILE A 1 117 ? 55.929 22.417 57.086 1.00 20.37 117 ILE A N 1
ATOM 848 C CA . ILE A 1 117 ? 55.520 22.973 55.774 1.00 20.41 117 ILE A CA 1
ATOM 849 C C . ILE A 1 117 ? 56.056 24.380 55.452 1.00 20.61 117 ILE A C 1
ATOM 850 O O . ILE A 1 117 ? 56.430 24.692 54.307 1.00 20.40 117 ILE A O 1
ATOM 855 N N . ASN A 1 118 ? 56.063 25.250 56.439 1.00 18.90 118 ASN A N 1
ATOM 856 C CA . ASN A 1 118 ? 56.357 26.650 56.148 1.00 20.36 118 ASN A CA 1
ATOM 857 C C . ASN A 1 118 ? 57.825 27.029 56.416 1.00 20.08 118 ASN A C 1
ATOM 858 O O . ASN A 1 118 ? 58.326 28.004 55.857 1.00 20.11 118 ASN A O 1
ATOM 863 N N . VAL A 1 119 ? 58.512 26.237 57.235 1.00 18.69 119 VAL A N 1
ATOM 864 C CA . VAL A 1 119 ? 59.905 26.534 57.582 1.00 18.21 119 VAL A CA 1
ATOM 865 C C . VAL A 1 119 ? 60.920 25.427 57.241 1.00 18.75 119 VAL A C 1
ATOM 866 O O . VAL A 1 119 ? 61.925 25.666 56.564 1.00 18.33 119 VAL A O 1
ATOM 870 N N . LEU A 1 120 ? 60.684 24.218 57.728 1.00 18.80 120 LEU A N 1
ATOM 871 C CA . LEU A 1 120 ? 61.615 23.122 57.502 1.00 18.57 120 LEU A CA 1
ATOM 872 C C . LEU A 1 120 ? 61.731 22.874 56.005 1.00 19.66 120 LEU A C 1
ATOM 873 O O . LEU A 1 120 ? 62.776 22.493 55.498 1.00 21.07 120 LEU A O 1
ATOM 878 N N . SER A 1 121 ? 60.639 23.114 55.285 1.00 19.77 121 SER A N 1
ATOM 879 C CA . SER A 1 121 ? 60.665 23.077 53.847 1.00 20.65 121 SER A CA 1
ATOM 880 C C . SER A 1 121 ? 61.808 23.910 53.261 1.00 19.28 121 SER A C 1
ATOM 881 O O . SER A 1 121 ? 62.537 23.431 52.389 1.00 18.88 121 SER A O 1
ATOM 884 N N . THR A 1 122 ? 61.924 25.170 53.693 1.00 17.18 122 THR A N 1
ATOM 885 C CA . THR A 1 122 ? 62.977 26.056 53.180 1.00 18.02 122 THR A CA 1
ATOM 886 C C . THR A 1 122 ? 64.378 25.551 53.554 1.00 17.43 122 THR A C 1
ATOM 887 O O . THR A 1 122 ? 65.329 25.745 52.831 1.00 17.97 122 THR A O 1
ATOM 891 N N . GLN A 1 123 ? 64.508 24.941 54.713 1.00 16.97 123 GLN A N 1
ATOM 892 C CA . GLN A 1 123 ? 65.789 24.449 55.134 1.00 17.58 123 GLN A CA 1
ATOM 893 C C . GLN A 1 123 ? 66.242 23.246 54.267 1.00 18.34 123 GLN A C 1
ATOM 894 O O . GLN A 1 123 ? 67.430 23.138 53.892 1.00 20.27 123 GLN A O 1
ATOM 900 N N . ARG A 1 124 ? 65.331 22.334 53.972 1.00 18.76 124 ARG A N 1
ATOM 901 C CA . ARG A 1 124 ? 65.638 21.238 53.048 1.00 19.43 124 ARG A CA 1
ATOM 902 C C . ARG A 1 124 ? 66.094 21.785 51.713 1.00 19.03 124 ARG A C 1
ATOM 903 O O . ARG A 1 124 ? 67.096 21.366 51.168 1.00 18.81 124 ARG A O 1
ATOM 911 N N . VAL A 1 125 ? 65.336 22.716 51.177 1.00 18.54 125 VAL A N 1
ATOM 912 C CA . VAL A 1 125 ? 65.670 23.306 49.899 1.00 19.27 125 VAL A CA 1
ATOM 913 C C . VAL A 1 125 ? 66.996 24.069 49.966 1.00 19.37 125 VAL A C 1
ATOM 914 O O . VAL A 1 125 ? 67.872 23.922 49.080 1.00 18.96 125 VAL A O 1
ATOM 918 N N . ASN A 1 126 ? 67.174 24.888 51.003 1.00 17.23 126 ASN A N 1
ATOM 919 C CA . ASN A 1 126 ? 68.435 25.605 51.124 1.00 18.14 126 ASN A CA 1
ATOM 920 C C . ASN A 1 126 ? 69.668 24.682 51.254 1.00 19.00 126 ASN A C 1
ATOM 921 O O . ASN A 1 126 ? 70.713 24.911 50.633 1.00 18.46 126 ASN A O 1
ATOM 926 N N . ARG A 1 127 ? 69.544 23.655 52.092 1.00 18.79 127 ARG A N 1
ATOM 927 C CA . ARG A 1 127 ? 70.658 22.764 52.292 1.00 18.36 127 ARG A CA 1
ATOM 928 C C . ARG A 1 127 ? 71.044 22.050 50.979 1.00 21.73 127 ARG A C 1
ATOM 929 O O . ARG A 1 127 ? 72.234 21.739 50.748 1.00 20.42 127 ARG A O 1
ATOM 937 N N . ALA A 1 128 ? 70.058 21.822 50.112 1.00 18.59 128 ALA A N 1
ATOM 938 C CA . ALA A 1 128 ? 70.313 21.227 48.782 1.00 21.71 128 ALA A CA 1
ATOM 939 C C . ALA A 1 128 ? 70.902 22.213 47.771 1.00 20.29 128 ALA A C 1
ATOM 940 O O . ALA A 1 128 ? 71.845 21.889 47.034 1.00 21.47 128 ALA A O 1
ATOM 942 N N . ALA A 1 129 ? 70.341 23.403 47.699 1.00 19.07 129 ALA A N 1
ATOM 943 C CA . ALA A 1 129 ? 70.672 24.386 46.691 1.00 19.06 129 ALA A CA 1
ATOM 944 C C . ALA A 1 129 ? 71.844 25.271 46.995 1.00 20.29 129 ALA A C 1
ATOM 945 O O . ALA A 1 129 ? 72.582 25.607 46.144 1.00 20.57 129 ALA A O 1
ATOM 947 N N . LEU A 1 130 ? 71.969 25.634 48.251 1.00 19.64 130 LEU A N 1
ATOM 948 C CA . LEU A 1 130 ? 73.001 26.530 48.638 1.00 20.64 130 LEU A CA 1
ATOM 949 C C . LEU A 1 130 ? 74.459 26.134 48.327 1.00 20.75 130 LEU A C 1
ATOM 950 O O . LEU A 1 130 ? 75.202 26.970 47.970 1.00 20.77 130 LEU A O 1
ATOM 955 N N . PRO A 1 131 ? 74.810 24.880 48.460 1.00 20.00 131 PRO A N 1
ATOM 956 C CA . PRO A 1 131 ? 76.175 24.475 48.096 1.00 20.00 131 PRO A CA 1
ATOM 957 C C . PRO A 1 131 ? 76.446 24.895 46.674 1.00 20.00 131 PRO A C 1
ATOM 958 O O . PRO A 1 131 ? 77.491 25.354 46.426 1.00 25.40 131 PRO A O 1
ATOM 962 N N . HIS A 1 132 ? 75.514 24.719 45.743 1.00 23.64 132 HIS A N 1
ATOM 963 C CA . HIS A 1 132 ? 75.756 25.140 44.398 1.00 23.77 132 HIS A CA 1
ATOM 964 C C . HIS A 1 132 ? 75.848 26.655 44.255 1.00 23.60 132 HIS A C 1
ATOM 965 O O . HIS A 1 132 ? 76.690 27.133 43.562 1.00 21.92 132 HIS A O 1
ATOM 980 N N . ARG A 1 134 ? 76.745 28.787 46.503 1.00 19.80 134 ARG A N 1
ATOM 981 C CA . ARG A 1 134 ? 77.934 29.224 47.150 1.00 21.45 134 ARG A CA 1
ATOM 982 C C . ARG A 1 134 ? 79.161 29.018 46.272 1.00 24.76 134 ARG A C 1
ATOM 983 O O . ARG A 1 134 ? 80.029 29.835 46.264 1.00 24.94 134 ARG A O 1
ATOM 991 N N . ARG A 1 135 ? 79.196 27.932 45.521 1.00 23.70 135 ARG A N 1
ATOM 992 C CA . ARG A 1 135 ? 80.283 27.730 44.533 1.00 26.20 135 ARG A CA 1
ATOM 993 C C . ARG A 1 135 ? 80.280 28.791 43.445 1.00 26.71 135 ARG A C 1
ATOM 994 O O . ARG A 1 135 ? 81.339 29.197 42.958 1.00 27.35 135 ARG A O 1
ATOM 1002 N N . GLN A 1 136 ? 79.107 29.282 43.073 1.00 23.08 136 GLN A N 1
ATOM 1003 C CA . GLN A 1 136 ? 79.069 30.350 42.100 1.00 23.17 136 GLN A CA 1
ATOM 1004 C C . GLN A 1 136 ? 79.548 31.664 42.677 1.00 24.64 136 GLN A C 1
ATOM 1005 O O . GLN A 1 136 ? 79.888 32.550 41.941 1.00 25.95 136 GLN A O 1
ATOM 1011 N N . LYS A 1 137 ? 79.482 31.825 43.997 1.00 24.45 137 LYS A N 1
ATOM 1012 C CA . LYS A 1 137 ? 79.690 33.132 44.610 1.00 25.96 137 LYS A CA 1
ATOM 1013 C C . LYS A 1 137 ? 78.733 34.206 44.093 1.00 25.89 137 LYS A C 1
ATOM 1014 O O . LYS A 1 137 ? 79.081 35.374 43.995 1.00 24.41 137 LYS A O 1
ATOM 1020 N N . HIS A 1 138 ? 77.496 33.811 43.818 1.00 23.76 138 HIS A N 1
ATOM 1021 C CA . HIS A 1 138 ? 76.552 34.709 43.198 1.00 25.53 138 HIS A CA 1
ATOM 1022 C C . HIS A 1 138 ? 75.180 34.028 43.286 1.00 25.07 138 HIS A C 1
ATOM 1023 O O . HIS A 1 138 ? 75.121 32.800 43.309 1.00 23.76 138 HIS A O 1
ATOM 1030 N N . GLY A 1 139 ? 74.094 34.796 43.306 1.00 22.28 139 GLY A N 1
ATOM 1031 C CA . GLY A 1 139 ? 72.760 34.178 43.351 1.00 21.84 139 GLY A CA 1
ATOM 1032 C C . GLY A 1 139 ? 71.803 35.080 44.137 1.00 22.42 139 GLY A C 1
ATOM 1033 O O . GLY A 1 139 ? 72.248 36.022 44.809 1.00 21.21 139 GLY A O 1
ATOM 1034 N N . LEU A 1 140 ? 70.511 34.792 44.083 1.00 19.87 140 LEU A N 1
ATOM 1035 C CA . LEU A 1 140 ? 69.520 35.611 44.791 1.00 20.11 140 LEU A CA 1
ATOM 1036 C C . LEU A 1 140 ? 68.541 34.694 45.402 1.00 21.16 140 LEU A C 1
ATOM 1037 O O . LEU A 1 140 ? 68.012 33.812 44.691 1.00 20.12 140 LEU A O 1
ATOM 1042 N N . LEU A 1 141 ? 68.332 34.850 46.722 1.00 20.43 141 LEU A N 1
ATOM 1043 C CA . LEU A 1 141 ? 67.250 34.191 47.431 1.00 19.40 141 LEU A CA 1
ATOM 1044 C C . LEU A 1 141 ? 66.126 35.181 47.573 1.00 19.82 141 LEU A C 1
ATOM 1045 O O . LEU A 1 141 ? 66.326 36.340 48.028 1.00 19.64 141 LEU A O 1
ATOM 1050 N N . ILE A 1 142 ? 64.933 34.734 47.214 1.00 17.13 142 ILE A N 1
ATOM 1051 C CA . ILE A 1 142 ? 63.746 35.537 47.454 1.00 17.46 142 ILE A CA 1
ATOM 1052 C C . ILE A 1 142 ? 62.848 34.720 48.357 1.00 18.34 142 ILE A C 1
ATOM 1053 O O . ILE A 1 142 ? 62.538 33.552 48.070 1.00 18.89 142 ILE A O 1
ATOM 1058 N N . TRP A 1 143 ? 62.383 35.324 49.443 1.00 16.46 143 TRP A N 1
ATOM 1059 C CA . TRP A 1 143 ? 61.496 34.606 50.348 1.00 16.71 143 TRP A CA 1
ATOM 1060 C C . TRP A 1 143 ? 60.142 35.282 50.261 1.00 16.63 143 TRP A C 1
ATOM 1061 O O . TRP A 1 143 ? 60.063 36.519 50.233 1.00 16.68 143 TRP A O 1
ATOM 1072 N N . ILE A 1 144 ? 59.071 34.508 50.219 1.00 17.27 144 ILE A N 1
ATOM 1073 C CA . ILE A 1 144 ? 57.722 35.102 50.308 1.00 17.54 144 ILE A CA 1
ATOM 1074 C C . ILE A 1 144 ? 57.354 35.027 51.739 1.00 18.74 144 ILE A C 1
ATOM 1075 O O . ILE A 1 144 ? 57.126 33.940 52.298 1.00 20.43 144 ILE A O 1
ATOM 1080 N N . SER A 1 145 ? 57.321 36.181 52.374 1.00 18.60 145 SER A N 1
ATOM 1081 C CA . SER A 1 145 ? 57.122 36.231 53.779 1.00 18.45 145 SER A CA 1
ATOM 1082 C C . SER A 1 145 ? 55.629 36.563 53.926 1.00 21.76 145 SER A C 1
ATOM 1083 O O . SER A 1 145 ? 54.825 36.121 53.098 1.00 20.01 145 SER A O 1
ATOM 1086 N N . SER A 1 146 ? 55.286 37.362 54.937 1.00 19.72 146 SER A N 1
ATOM 1087 C CA . SER A 1 146 ? 53.897 37.649 55.242 1.00 21.73 146 SER A CA 1
ATOM 1088 C C . SER A 1 146 ? 53.786 38.953 56.029 1.00 20.60 146 SER A C 1
ATOM 1089 O O . SER A 1 146 ? 54.493 39.153 57.003 1.00 21.29 146 SER A O 1
ATOM 1092 N N . SER A 1 147 ? 52.859 39.823 55.641 1.00 20.82 147 SER A N 1
ATOM 1093 C CA . SER A 1 147 ? 52.619 41.058 56.400 1.00 20.06 147 SER A CA 1
ATOM 1094 C C . SER A 1 147 ? 52.315 40.766 57.870 1.00 21.32 147 SER A C 1
ATOM 1095 O O . SER A 1 147 ? 52.536 41.620 58.751 1.00 21.97 147 SER A O 1
ATOM 1098 N N . SER A 1 148 ? 51.801 39.572 58.160 1.00 20.48 148 SER A N 1
ATOM 1099 C CA . SER A 1 148 ? 51.471 39.252 59.544 1.00 21.88 148 SER A CA 1
ATOM 1100 C C . SER A 1 148 ? 52.668 39.242 60.515 1.00 21.70 148 SER A C 1
ATOM 1101 O O . SER A 1 148 ? 52.489 39.438 61.726 1.00 22.53 148 SER A O 1
ATOM 1104 N N . SER A 1 149 ? 53.882 39.031 60.011 1.00 20.95 149 SER A N 1
ATOM 1105 C CA . SER A 1 149 ? 55.035 38.949 60.928 1.00 22.01 149 SER A CA 1
ATOM 1106 C C . SER A 1 149 ? 55.409 40.324 61.471 1.00 20.93 149 SER A C 1
ATOM 1107 O O . SER A 1 149 ? 56.146 40.394 62.407 1.00 22.84 149 SER A O 1
ATOM 1110 N N . ALA A 1 150 ? 54.922 41.413 60.889 1.00 19.37 150 ALA A N 1
ATOM 1111 C CA . ALA A 1 150 ? 55.146 42.739 61.511 1.00 20.60 150 ALA A CA 1
ATOM 1112 C C . ALA A 1 150 ? 53.997 43.772 61.306 1.00 21.25 150 ALA A C 1
ATOM 1113 O O . ALA A 1 150 ? 54.250 44.976 61.317 1.00 21.50 150 ALA A O 1
ATOM 1115 N N . GLY A 1 151 ? 52.784 43.324 61.038 1.00 19.70 151 GLY A N 1
ATOM 1116 C CA . GLY A 1 151 ? 51.701 44.245 60.813 1.00 19.89 151 GLY A CA 1
ATOM 1117 C C . GLY A 1 151 ? 50.505 43.816 61.671 1.00 19.69 151 GLY A C 1
ATOM 1118 O O . GLY A 1 151 ? 50.569 42.835 62.436 1.00 18.77 151 GLY A O 1
ATOM 1119 N N . GLY A 1 152 ? 49.408 44.543 61.530 1.00 20.31 152 GLY A N 1
ATOM 1120 C CA . GLY A 1 152 ? 48.198 44.235 62.282 1.00 18.78 152 GLY A CA 1
ATOM 1121 C C . GLY A 1 152 ? 47.673 42.900 61.799 1.00 21.18 152 GLY A C 1
ATOM 1122 O O . GLY A 1 152 ? 47.656 42.633 60.596 1.00 22.70 152 GLY A O 1
ATOM 1123 N N . THR A 1 153 ? 47.220 42.033 62.699 1.00 20.79 153 THR A N 1
ATOM 1124 C CA . THR A 1 153 ? 46.814 40.690 62.258 1.00 20.88 153 THR A CA 1
ATOM 1125 C C . THR A 1 153 ? 45.516 40.227 62.945 1.00 19.87 153 THR A C 1
ATOM 1126 O O . THR A 1 153 ? 45.106 40.744 63.993 1.00 19.92 153 THR A O 1
ATOM 1130 N N . PRO A 1 154 ? 44.838 39.250 62.347 1.00 21.04 154 PRO A N 1
ATOM 1131 C CA . PRO A 1 154 ? 43.674 38.652 63.046 1.00 20.46 154 PRO A CA 1
ATOM 1132 C C . PRO A 1 154 ? 44.114 37.555 64.045 1.00 21.29 154 PRO A C 1
ATOM 1133 O O . PRO A 1 154 ? 45.158 36.937 63.899 1.00 20.32 154 PRO A O 1
ATOM 1137 N N . PRO A 1 155 ? 43.290 37.295 65.059 1.00 19.13 155 PRO A N 1
ATOM 1138 C CA . PRO A 1 155 ? 43.515 36.116 65.889 1.00 19.00 155 PRO A CA 1
ATOM 1139 C C . PRO A 1 155 ? 43.143 34.845 65.100 1.00 18.58 155 PRO A C 1
ATOM 1140 O O . PRO A 1 155 ? 42.606 34.961 64.000 1.00 19.08 155 PRO A O 1
ATOM 1144 N N . TYR A 1 156 ? 43.353 33.667 65.664 1.00 17.11 156 TYR A N 1
ATOM 1145 C CA . TYR A 1 156 ? 42.837 32.415 65.086 1.00 17.95 156 TYR A CA 1
ATOM 1146 C C . TYR A 1 156 ? 43.614 31.850 63.942 1.00 18.71 156 TYR A C 1
ATOM 1147 O O . TYR A 1 156 ? 43.081 30.992 63.223 1.00 18.88 156 TYR A O 1
ATOM 1156 N N . LEU A 1 157 ? 44.860 32.294 63.760 1.00 18.11 157 LEU A N 1
ATOM 1157 C CA . LEU A 1 157 ? 45.749 31.613 62.803 1.00 19.03 157 LEU A CA 1
ATOM 1158 C C . LEU A 1 157 ? 47.125 31.324 63.447 1.00 18.30 157 LEU A C 1
ATOM 1159 O O . LEU A 1 157 ? 48.121 31.261 62.741 1.00 18.50 157 LEU A O 1
ATOM 1164 N N . ALA A 1 158 ? 47.166 31.108 64.759 1.00 18.44 158 ALA A N 1
ATOM 1165 C CA . ALA A 1 158 ? 48.464 31.053 65.478 1.00 17.33 158 ALA A CA 1
ATOM 1166 C C . ALA A 1 158 ? 49.497 30.094 64.908 1.00 18.07 158 ALA A C 1
ATOM 1167 O O . ALA A 1 158 ? 50.620 30.487 64.695 1.00 17.67 158 ALA A O 1
ATOM 1169 N N . PRO A 1 159 ? 49.132 28.827 64.636 1.00 19.55 159 PRO A N 1
ATOM 1170 C CA . PRO A 1 159 ? 50.211 27.949 64.145 1.00 18.79 159 PRO A CA 1
ATOM 1171 C C . PRO A 1 159 ? 50.815 28.409 62.808 1.00 19.06 159 PRO A C 1
ATOM 1172 O O . PRO A 1 159 ? 51.973 28.119 62.507 1.00 18.99 159 PRO A O 1
ATOM 1176 N N . TYR A 1 160 ? 50.009 29.066 61.992 1.00 17.44 160 TYR A N 1
ATOM 1177 C CA . TYR A 1 160 ? 50.432 29.607 60.727 1.00 19.11 160 TYR A CA 1
ATOM 1178 C C . TYR A 1 160 ? 51.300 30.870 60.890 1.00 18.64 160 TYR A C 1
ATOM 1179 O O . TYR A 1 160 ? 52.399 30.935 60.362 1.00 18.15 160 TYR A O 1
ATOM 1188 N N . PHE A 1 161 ? 50.779 31.872 61.573 1.00 17.91 161 PHE A N 1
ATOM 1189 C CA . PHE A 1 161 ? 51.503 33.103 61.853 1.00 17.35 161 PHE A CA 1
ATOM 1190 C C . PHE A 1 161 ? 52.820 32.818 62.600 1.00 18.43 161 PHE A C 1
ATOM 1191 O O . PHE A 1 161 ? 53.780 33.480 62.343 1.00 16.48 161 PHE A O 1
ATOM 1199 N N . ALA A 1 162 ? 52.826 31.883 63.565 1.00 17.09 162 ALA A N 1
ATOM 1200 C CA . ALA A 1 162 ? 54.071 31.465 64.213 1.00 16.07 162 ALA A CA 1
ATOM 1201 C C . ALA A 1 162 ? 55.100 30.988 63.174 1.00 16.10 162 ALA A C 1
ATOM 1202 O O . ALA A 1 162 ? 56.280 31.377 63.185 1.00 16.27 162 ALA A O 1
ATOM 1204 N N . ALA A 1 163 ? 54.688 30.064 62.322 1.00 16.31 163 ALA A N 1
ATOM 1205 C CA . ALA A 1 163 ? 55.604 29.512 61.340 1.00 15.94 163 ALA A CA 1
ATOM 1206 C C . ALA A 1 163 ? 56.107 30.603 60.410 1.00 17.72 163 ALA A C 1
ATOM 1207 O O . ALA A 1 163 ? 57.276 30.626 60.070 1.00 17.99 163 ALA A O 1
ATOM 1209 N N . LYS A 1 164 ? 55.246 31.518 59.976 1.00 17.74 164 LYS A N 1
ATOM 1210 C CA . LYS A 1 164 ? 55.692 32.577 59.064 1.00 18.22 164 LYS A CA 1
ATOM 1211 C C . LYS A 1 164 ? 56.646 33.542 59.767 1.00 18.61 164 LYS A C 1
ATOM 1212 O O . LYS A 1 164 ? 57.535 34.079 59.120 1.00 18.55 164 LYS A O 1
ATOM 1218 N N . ALA A 1 165 ? 56.392 33.828 61.045 1.00 15.90 165 ALA A N 1
ATOM 1219 C CA . ALA A 1 165 ? 57.249 34.691 61.823 1.00 18.46 165 ALA A CA 1
ATOM 1220 C C . ALA A 1 165 ? 58.663 34.085 61.944 1.00 16.96 165 ALA A C 1
ATOM 1221 O O . ALA A 1 165 ? 59.685 34.796 61.864 1.00 17.27 165 ALA A O 1
ATOM 1223 N N . ALA A 1 166 ? 58.717 32.775 62.139 1.00 16.35 166 ALA A N 1
ATOM 1224 C CA . ALA A 1 166 ? 60.011 32.065 62.231 1.00 17.41 166 ALA A CA 1
ATOM 1225 C C . ALA A 1 166 ? 60.644 32.134 60.863 1.00 17.32 166 ALA A C 1
ATOM 1226 O O . ALA A 1 166 ? 61.849 32.364 60.764 1.00 17.92 166 ALA A O 1
ATOM 1236 N N . ASP A 1 168 ? 60.429 34.373 58.436 1.00 16.99 168 ASP A N 1
ATOM 1237 C CA . ASP A 1 168 ? 61.040 35.662 58.193 1.00 17.81 168 ASP A CA 1
ATOM 1238 C C . ASP A 1 168 ? 62.356 35.857 58.997 1.00 16.89 168 ASP A C 1
ATOM 1239 O O . ASP A 1 168 ? 63.295 36.410 58.467 1.00 16.62 168 ASP A O 1
ATOM 1244 N N . ALA A 1 169 ? 62.383 35.437 60.274 1.00 16.15 169 ALA A N 1
ATOM 1245 C CA . ALA A 1 169 ? 63.560 35.533 61.133 1.00 18.43 169 ALA A CA 1
ATOM 1246 C C . ALA A 1 169 ? 64.724 34.770 60.500 1.00 16.73 169 ALA A C 1
ATOM 1247 O O . ALA A 1 169 ? 65.845 35.223 60.511 1.00 16.61 169 ALA A O 1
ATOM 1249 N N . ILE A 1 170 ? 64.424 33.613 59.938 1.00 16.45 170 ILE A N 1
ATOM 1250 C CA . ILE A 1 170 ? 65.418 32.787 59.254 1.00 15.87 170 ILE A CA 1
ATOM 1251 C C . ILE A 1 170 ? 65.901 33.446 57.976 1.00 15.43 170 ILE A C 1
ATOM 1252 O O . ILE A 1 170 ? 67.110 33.440 57.689 1.00 15.75 170 ILE A O 1
ATOM 1257 N N . ALA A 1 171 ? 65.015 34.052 57.231 1.00 13.95 171 ALA A N 1
ATOM 1258 C CA . ALA A 1 171 ? 65.426 34.702 55.979 1.00 14.70 171 ALA A CA 1
ATOM 1259 C C . ALA A 1 171 ? 66.463 35.787 56.262 1.00 15.76 171 ALA A C 1
ATOM 1260 O O . ALA A 1 171 ? 67.414 36.014 55.505 1.00 15.42 171 ALA A O 1
ATOM 1262 N N . VAL A 1 172 ? 66.231 36.491 57.355 1.00 15.45 172 VAL A N 1
ATOM 1263 C CA . VAL A 1 172 ? 67.071 37.617 57.729 1.00 15.84 172 VAL A CA 1
ATOM 1264 C C . VAL A 1 172 ? 68.454 37.141 58.111 1.00 16.47 172 VAL A C 1
ATOM 1265 O O . VAL A 1 172 ? 69.421 37.705 57.691 1.00 16.80 172 VAL A O 1
ATOM 1269 N N . GLN A 1 173 ? 68.515 36.051 58.860 1.00 15.61 173 GLN A N 1
ATOM 1270 C CA . GLN A 1 173 ? 69.751 35.454 59.259 1.00 16.70 173 GLN A CA 1
ATOM 1271 C C . GLN A 1 173 ? 70.592 34.988 58.077 1.00 17.54 173 GLN A C 1
ATOM 1272 O O . GLN A 1 173 ? 71.806 35.290 58.012 1.00 17.08 173 GLN A O 1
ATOM 1278 N N . TYR A 1 174 ? 69.966 34.303 57.120 1.00 16.31 174 TYR A N 1
ATOM 1279 C CA . TYR A 1 174 ? 70.672 33.829 55.930 1.00 16.50 174 TYR A CA 1
ATOM 1280 C C . TYR A 1 174 ? 71.191 34.996 55.112 1.00 17.27 174 TYR A C 1
ATOM 1281 O O . TYR A 1 174 ? 72.290 34.930 54.565 1.00 16.19 174 TYR A O 1
ATOM 1290 N N . ALA A 1 175 ? 70.401 36.066 55.029 1.00 17.04 175 ALA A N 1
ATOM 1291 C CA . ALA A 1 175 ?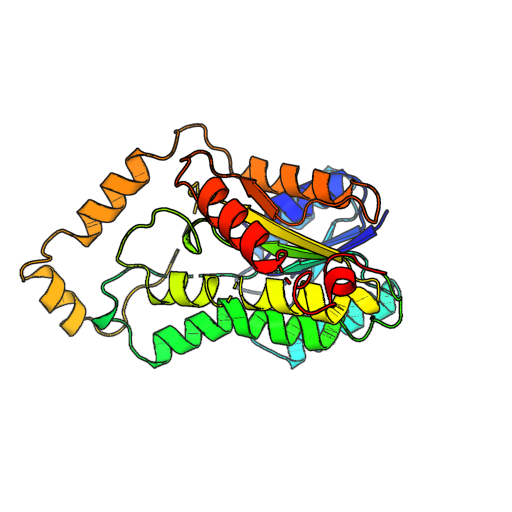 70.834 37.278 54.333 1.00 17.32 175 ALA A CA 1
ATOM 1292 C C . ALA A 1 175 ? 72.231 37.696 54.807 1.00 17.20 175 ALA A C 1
ATOM 1293 O O . ALA A 1 175 ? 73.115 37.973 53.973 1.00 17.74 175 ALA A O 1
ATOM 1295 N N . ARG A 1 176 ? 72.446 37.715 56.129 1.00 17.52 176 ARG A N 1
ATOM 1296 C CA . ARG A 1 176 ? 73.766 38.110 56.695 1.00 17.97 176 ARG A CA 1
ATOM 1297 C C . ARG A 1 176 ? 74.817 37.026 56.477 1.00 17.82 176 ARG A C 1
ATOM 1298 O O . ARG A 1 176 ? 75.965 37.308 56.168 1.00 18.43 176 ARG A O 1
ATOM 1306 N N . GLU A 1 177 ? 74.419 35.785 56.707 1.00 17.12 177 GLU A N 1
ATOM 1307 C CA . GLU A 1 177 ? 75.354 34.681 56.718 1.00 18.30 177 GLU A CA 1
ATOM 1308 C C . GLU A 1 177 ? 75.793 34.304 55.293 1.00 18.42 177 GLU A C 1
ATOM 1309 O O . GLU A 1 177 ? 76.834 33.708 55.118 1.00 18.53 177 GLU A O 1
ATOM 1315 N N . LEU A 1 178 ? 75.023 34.678 54.283 1.00 17.43 178 LEU A N 1
ATOM 1316 C CA . LEU A 1 178 ? 75.390 34.384 52.922 1.00 18.52 178 LEU A CA 1
ATOM 1317 C C . LEU A 1 178 ? 76.028 35.579 52.239 1.00 20.67 178 LEU A C 1
ATOM 1318 O O . LEU A 1 178 ? 76.488 35.456 51.090 1.00 19.45 178 LEU A O 1
ATOM 1323 N N . SER A 1 179 ? 75.969 36.753 52.860 1.00 17.99 179 SER A N 1
ATOM 1324 C CA . SER A 1 179 ? 76.410 37.914 52.102 1.00 21.20 179 SER A CA 1
ATOM 1325 C C . SER A 1 179 ? 77.936 37.827 51.683 1.00 21.77 179 SER A C 1
ATOM 1326 O O . SER A 1 179 ? 78.306 38.307 50.606 1.00 22.18 179 SER A O 1
ATOM 1329 N N . ARG A 1 180 ? 78.793 37.291 52.548 1.00 21.91 180 ARG A N 1
ATOM 1330 C CA . ARG A 1 180 ? 80.234 37.246 52.183 1.00 24.48 180 ARG A CA 1
ATOM 1331 C C . ARG A 1 180 ? 80.434 36.244 51.054 1.00 25.31 180 ARG A C 1
ATOM 1332 O O . ARG A 1 180 ? 81.458 36.275 50.355 1.00 25.79 180 ARG A O 1
ATOM 1340 N N . TRP A 1 181 ? 79.418 35.394 50.831 1.00 22.54 181 TRP A N 1
ATOM 1341 C CA . TRP A 1 181 ? 79.492 34.475 49.718 1.00 23.21 181 TRP A CA 1
ATOM 1342 C C . TRP A 1 181 ? 78.992 35.093 48.436 1.00 24.77 181 TRP A C 1
ATOM 1343 O O . TRP A 1 181 ? 78.932 34.411 47.436 1.00 27.27 181 TRP A O 1
ATOM 1354 N N . GLY A 1 182 ? 78.676 36.381 48.438 1.00 22.79 182 GLY A N 1
ATOM 1355 C CA . GLY A 1 182 ? 78.128 37.027 47.273 1.00 24.78 182 GLY A CA 1
ATOM 1356 C C . GLY A 1 182 ? 76.626 36.828 46.975 1.00 24.17 182 GLY A C 1
ATOM 1357 O O . GLY A 1 182 ? 76.141 37.264 45.912 1.00 24.82 182 GLY A O 1
ATOM 1358 N N . ILE A 1 183 ? 75.902 36.154 47.876 1.00 20.46 183 ILE A N 1
ATOM 1359 C CA . ILE A 1 183 ? 74.499 35.835 47.661 1.00 21.34 183 ILE A CA 1
ATOM 1360 C C . ILE A 1 183 ? 73.558 36.927 48.219 1.00 21.87 183 ILE A C 1
ATOM 1361 O O . ILE A 1 183 ? 73.672 37.345 49.367 1.00 19.31 183 ILE A O 1
ATOM 1366 N N . GLU A 1 184 ? 72.678 37.394 47.356 1.00 20.28 184 GLU A N 1
ATOM 1367 C CA . GLU A 1 184 ? 71.781 38.488 47.656 1.00 22.60 184 GLU A CA 1
ATOM 1368 C C . GLU A 1 184 ? 70.464 37.930 48.207 1.00 21.76 184 GLU A C 1
ATOM 1369 O O . GLU A 1 184 ? 70.111 36.785 47.925 1.00 19.88 184 GLU A O 1
ATOM 1375 N N . THR A 1 185 ? 69.727 38.756 48.940 1.00 20.81 185 THR A N 1
ATOM 1376 C CA . THR A 1 185 ? 68.438 38.369 49.500 1.00 19.84 185 THR A CA 1
ATOM 1377 C C . THR A 1 185 ? 67.417 39.465 49.264 1.00 21.45 185 THR A C 1
ATOM 1378 O O . THR A 1 185 ? 67.712 40.668 49.440 1.00 21.40 185 THR A O 1
ATOM 1382 N N . SER A 1 186 ? 66.206 39.062 48.910 1.00 18.66 186 SER A N 1
ATOM 1383 C CA . SER A 1 186 ? 65.112 39.991 48.858 1.00 17.65 186 SER A CA 1
ATOM 1384 C C . SER A 1 186 ? 63.866 39.282 49.436 1.00 19.10 186 SER A C 1
ATOM 1385 O O . SER A 1 186 ? 63.614 38.091 49.139 1.00 18.25 186 SER A O 1
ATOM 1388 N N . ILE A 1 187 ? 63.113 39.976 50.303 1.00 15.98 187 ILE A N 1
ATOM 1389 C CA . ILE A 1 187 ? 62.006 39.372 50.976 1.00 15.73 187 ILE A CA 1
ATOM 1390 C C . ILE A 1 187 ? 60.720 40.095 50.534 1.00 18.25 187 ILE A C 1
ATOM 1391 O O . ILE A 1 187 ? 60.598 41.311 50.620 1.00 17.95 187 ILE A O 1
ATOM 1396 N N . ILE A 1 188 ? 59.780 39.328 50.035 1.00 16.75 188 ILE A N 1
ATOM 1397 C CA . ILE A 1 188 ? 58.511 39.869 49.599 1.00 18.43 188 ILE A CA 1
ATOM 1398 C C . ILE A 1 188 ? 57.544 39.719 50.769 1.00 17.31 188 ILE A C 1
ATOM 1399 O O . ILE A 1 188 ? 57.412 38.644 51.373 1.00 16.57 188 ILE A O 1
ATOM 1404 N N . VAL A 1 189 ? 56.889 40.823 51.070 1.00 16.63 189 VAL A N 1
ATOM 1405 C CA . VAL A 1 189 ? 55.956 40.909 52.163 1.00 18.56 189 VAL A CA 1
ATOM 1406 C C . VAL A 1 189 ? 54.496 41.182 51.669 1.00 19.36 189 VAL A C 1
ATOM 1407 O O . VAL A 1 189 ? 54.040 42.309 51.596 1.00 19.62 189 VAL A O 1
ATOM 1411 N N . PRO A 1 190 ? 53.780 40.114 51.311 1.00 19.33 190 PRO A N 1
ATOM 1412 C CA . PRO A 1 190 ? 52.389 40.219 50.810 1.00 22.00 190 PRO A CA 1
ATOM 1413 C C . PRO A 1 190 ? 51.409 40.404 51.927 1.00 20.00 190 PRO A C 1
ATOM 1414 O O . PRO A 1 190 ? 51.538 39.748 52.965 1.00 18.74 190 PRO A O 1
ATOM 1418 N N . GLY A 1 191 ? 50.449 41.304 51.717 1.00 21.30 191 GLY A N 1
ATOM 1419 C CA . GLY A 1 191 ? 49.365 41.497 52.671 1.00 22.26 191 GLY A CA 1
ATOM 1420 C C . GLY A 1 191 ? 48.247 40.527 52.331 1.00 26.56 191 GLY A C 1
ATOM 1421 O O . GLY A 1 191 ? 48.466 39.499 51.665 1.00 26.01 191 GLY A O 1
ATOM 1422 N N . ALA A 1 192 ? 47.051 40.881 52.775 1.00 24.91 192 ALA A N 1
ATOM 1423 C CA . ALA A 1 192 ? 45.845 40.076 52.582 1.00 29.52 192 ALA A CA 1
ATOM 1424 C C . ALA A 1 192 ? 45.273 40.293 51.217 1.00 29.64 192 ALA A C 1
ATOM 1425 O O . ALA A 1 192 ? 45.056 41.442 50.799 1.00 29.39 192 ALA A O 1
ATOM 1427 N N . PHE A 1 193 ? 44.995 39.201 50.520 1.00 29.80 193 PHE A N 1
ATOM 1428 C CA . PHE A 1 193 ? 44.316 39.338 49.231 1.00 30.79 193 PHE A CA 1
ATOM 1429 C C . PHE A 1 193 ? 42.937 38.623 49.237 1.00 33.74 193 PHE A C 1
ATOM 1430 O O . PHE A 1 193 ? 42.027 39.052 48.532 1.00 34.32 193 PHE A O 1
ATOM 1438 N N . SER A 1 203 ? 43.012 25.013 53.439 1.00 36.98 203 SER A N 1
ATOM 1439 C CA . SER A 1 203 ? 43.269 25.700 54.726 1.00 40.07 203 SER A CA 1
ATOM 1440 C C . SER A 1 203 ? 42.693 24.922 55.949 1.00 36.45 203 SER A C 1
ATOM 1441 O O . SER A 1 203 ? 41.476 24.808 56.135 1.00 36.76 203 SER A O 1
ATOM 1444 N N . GLY A 1 204 ? 43.567 24.386 56.784 1.00 32.95 204 GLY A N 1
ATOM 1445 C CA . GLY A 1 204 ? 43.113 23.426 57.776 1.00 30.25 204 GLY A CA 1
ATOM 1446 C C . GLY A 1 204 ? 42.468 24.017 59.010 1.00 26.83 204 GLY A C 1
ATOM 1447 O O . GLY A 1 204 ? 42.288 25.220 59.104 1.00 24.33 204 GLY A O 1
ATOM 1448 N N . VAL A 1 205 ? 42.153 23.138 59.961 1.00 24.22 205 VAL A N 1
ATOM 1449 C CA . VAL A 1 205 ? 41.442 23.493 61.167 1.00 24.13 205 VAL A CA 1
ATOM 1450 C C . VAL A 1 205 ? 41.951 22.639 62.331 1.00 22.73 205 VAL A C 1
ATOM 1451 O O . VAL A 1 205 ? 42.682 21.701 62.126 1.00 23.81 205 VAL A O 1
ATOM 1455 N N . PRO A 1 206 ? 41.561 22.973 63.545 1.00 21.33 206 PRO A N 1
ATOM 1456 C CA . PRO A 1 206 ? 42.041 22.200 64.697 1.00 22.59 206 PRO A CA 1
ATOM 1457 C C . PRO A 1 206 ? 41.622 20.733 64.676 1.00 24.93 206 PRO A C 1
ATOM 1458 O O . PRO A 1 206 ? 40.495 20.431 64.278 1.00 24.05 206 PRO A O 1
ATOM 1462 N N . ASP A 1 207 ? 42.539 19.839 65.052 1.00 23.40 207 ASP A N 1
ATOM 1463 C CA . ASP A 1 207 ? 42.211 18.422 65.240 1.00 25.41 207 ASP A CA 1
ATOM 1464 C C . ASP A 1 207 ? 41.411 18.167 66.519 1.00 25.79 207 ASP A C 1
ATOM 1465 O O . ASP A 1 207 ? 40.800 17.117 66.623 1.00 26.96 207 ASP A O 1
ATOM 1470 N N . ASP A 1 208 ? 41.471 19.074 67.500 1.00 23.20 208 ASP A N 1
ATOM 1471 C CA . ASP A 1 208 ? 40.817 18.879 68.787 1.00 23.35 208 ASP A CA 1
ATOM 1472 C C . ASP A 1 208 ? 39.408 19.499 68.743 1.00 26.14 208 ASP A C 1
ATOM 1473 O O . ASP A 1 208 ? 39.180 20.613 69.206 1.00 25.85 208 ASP A O 1
ATOM 1478 N N . HIS A 1 209 ? 38.456 18.751 68.193 1.00 26.24 209 HIS A N 1
ATOM 1479 C CA . HIS A 1 209 ? 37.127 19.273 67.929 1.00 26.74 209 HIS A CA 1
ATOM 1480 C C . HIS A 1 209 ? 36.410 19.655 69.196 1.00 26.73 209 HIS A C 1
ATOM 1481 O O . HIS A 1 209 ? 35.734 20.681 69.254 1.00 28.01 209 HIS A O 1
ATOM 1488 N N . ALA A 1 210 ? 36.541 18.819 70.210 1.00 24.73 210 ALA A N 1
ATOM 1489 C CA . ALA A 1 210 ? 35.913 19.078 71.496 1.00 26.91 210 ALA A CA 1
ATOM 1490 C C . ALA A 1 210 ? 36.396 20.387 72.127 1.00 27.94 210 ALA A C 1
ATOM 1491 O O . ALA A 1 210 ? 35.586 21.146 72.659 1.00 26.79 210 ALA A O 1
ATOM 1493 N N . ARG A 1 211 ? 37.723 20.624 72.110 1.00 25.88 211 ARG A N 1
ATOM 1494 C CA . ARG A 1 211 ? 38.261 21.894 72.609 1.00 26.28 211 ARG A CA 1
ATOM 1495 C C . ARG A 1 211 ? 37.737 23.086 71.797 1.00 25.61 211 ARG A C 1
ATOM 1496 O O . ARG A 1 211 ? 37.373 24.100 72.353 1.00 25.70 211 ARG A O 1
ATOM 1504 N N . GLN A 1 212 ? 37.703 22.947 70.476 1.00 25.62 212 GLN A N 1
ATOM 1505 C CA . GLN A 1 212 ? 37.151 23.986 69.636 1.00 25.71 212 GLN A CA 1
ATOM 1506 C C . GLN A 1 212 ? 35.668 24.214 69.980 1.00 28.24 212 GLN A C 1
ATOM 1507 O O . GLN A 1 212 ? 35.211 25.374 70.113 1.00 26.93 212 GLN A O 1
ATOM 1513 N N . ALA A 1 213 ? 34.928 23.116 70.196 1.00 27.50 213 ALA A N 1
ATOM 1514 C CA . ALA A 1 213 ? 33.506 23.275 70.566 1.00 29.47 213 ALA A CA 1
ATOM 1515 C C . ALA A 1 213 ? 33.352 24.027 71.889 1.00 28.48 213 ALA A C 1
ATOM 1516 O O . ALA A 1 213 ? 32.422 24.828 72.027 1.00 28.96 213 ALA A O 1
ATOM 1518 N N . GLU A 1 214 ? 34.263 23.831 72.846 1.00 27.40 214 GLU A N 1
ATOM 1519 C CA . GLU A 1 214 ? 34.249 24.659 74.060 1.00 26.58 214 GLU A CA 1
ATOM 1520 C C . GLU A 1 214 ? 34.406 26.115 73.759 1.00 26.64 214 GLU A C 1
ATOM 1521 O O . GLU A 1 214 ? 33.805 26.953 74.439 1.00 27.62 214 GLU A O 1
ATOM 1527 N N . TYR A 1 215 ? 35.268 26.453 72.801 1.00 25.14 215 TYR A N 1
ATOM 1528 C CA . TYR A 1 215 ? 35.471 27.865 72.452 1.00 24.11 215 TYR A CA 1
ATOM 1529 C C . TYR A 1 215 ? 34.178 28.457 71.844 1.00 26.50 215 TYR A C 1
ATOM 1530 O O . TYR A 1 215 ? 33.791 29.584 72.144 1.00 25.84 215 TYR A O 1
ATOM 1539 N N . GLU A 1 216 ? 33.507 27.664 71.021 1.00 26.79 216 GLU A N 1
ATOM 1540 C CA . GLU A 1 216 ? 32.295 28.085 70.339 1.00 27.98 216 GLU A CA 1
ATOM 1541 C C . GLU A 1 216 ? 31.078 28.249 71.269 1.00 28.09 216 GLU A C 1
ATOM 1542 O O . GLU A 1 216 ? 30.198 29.032 71.004 1.00 29.46 216 GLU A O 1
ATOM 1548 N N . ALA A 1 217 ? 31.055 27.522 72.379 1.00 28.43 217 ALA A N 1
ATOM 1549 C CA . ALA A 1 217 ? 29.946 27.588 73.306 1.00 30.16 217 ALA A CA 1
ATOM 1550 C C . ALA A 1 217 ? 30.239 28.521 74.473 1.00 29.72 217 ALA A C 1
ATOM 1551 O O . ALA A 1 217 ? 29.356 28.820 75.266 1.00 30.94 217 ALA A O 1
ATOM 1553 N N . GLY A 1 218 ? 31.479 28.988 74.605 1.00 29.49 218 GLY A N 1
ATOM 1554 C CA . GLY A 1 218 ? 31.821 29.892 75.711 1.00 26.29 218 GLY A CA 1
ATOM 1555 C C . GLY A 1 218 ? 31.888 31.343 75.255 1.00 25.09 218 GLY A C 1
ATOM 1556 O O . GLY A 1 218 ? 31.242 31.715 74.307 1.00 23.28 218 GLY A O 1
ATOM 1557 N N . PRO A 1 219 ? 32.709 32.169 75.928 1.00 25.36 219 PRO A N 1
ATOM 1558 C CA . PRO A 1 219 ? 32.811 33.620 75.708 1.00 22.88 219 PRO A CA 1
ATOM 1559 C C . PRO A 1 219 ? 33.313 33.967 74.305 1.00 22.83 219 PRO A C 1
ATOM 1560 O O . PRO A 1 219 ? 33.172 35.117 73.940 1.00 22.00 219 PRO A O 1
ATOM 1564 N N . ASN A 1 220 ? 33.943 33.026 73.587 1.00 21.47 220 ASN A N 1
ATOM 1565 C CA . ASN A 1 220 ? 34.397 33.288 72.215 1.00 23.22 220 ASN A CA 1
ATOM 1566 C C . ASN A 1 220 ? 33.374 32.795 71.180 1.00 22.21 220 ASN A C 1
ATOM 1567 O O . ASN A 1 220 ? 33.719 32.580 70.025 1.00 22.94 220 ASN A O 1
ATOM 1572 N N . ALA A 1 221 ? 32.128 32.580 71.598 1.00 22.67 221 ALA A N 1
ATOM 1573 C CA . ALA A 1 221 ? 31.058 32.190 70.677 1.00 23.10 221 ALA A CA 1
ATOM 1574 C C . ALA A 1 221 ? 31.001 33.165 69.481 1.00 21.54 221 ALA A C 1
ATOM 1575 O O . ALA A 1 221 ? 30.965 34.369 69.684 1.00 20.10 221 ALA A O 1
ATOM 1577 N N . GLY A 1 222 ? 31.029 32.651 68.248 1.00 21.18 222 GLY A N 1
ATOM 1578 C CA . GLY A 1 222 ? 30.905 33.533 67.093 1.00 22.90 222 GLY A CA 1
ATOM 1579 C C . GLY A 1 222 ? 32.198 34.277 66.661 1.00 22.92 222 GLY A C 1
ATOM 1580 O O . GLY A 1 222 ? 32.211 34.990 65.637 1.00 23.25 222 GLY A O 1
ATOM 1581 N N . LEU A 1 223 ? 33.275 34.144 67.427 1.00 20.67 223 LEU A N 1
ATOM 1582 C CA . LEU A 1 223 ? 34.479 34.945 67.171 1.00 20.98 223 LEU A CA 1
ATOM 1583 C C . LEU A 1 223 ? 35.151 34.569 65.856 1.00 20.24 223 LEU A C 1
ATOM 1584 O O . LEU A 1 223 ? 35.587 35.443 65.106 1.00 19.83 223 LEU A O 1
ATOM 1589 N N . GLY A 1 224 ? 35.218 33.268 65.573 1.00 19.63 224 GLY A N 1
ATOM 1590 C CA . GLY A 1 224 ? 35.700 32.774 64.301 1.00 19.54 224 GLY A CA 1
ATOM 1591 C C . GLY A 1 224 ? 35.079 33.477 63.092 1.00 22.17 224 GLY A C 1
ATOM 1592 O O . GLY A 1 224 ? 35.772 34.097 62.289 1.00 18.80 224 GLY A O 1
ATOM 1593 N N . GLU A 1 225 ? 33.736 33.422 62.978 1.00 21.79 225 GLU A N 1
ATOM 1594 C CA . GLU A 1 225 ? 33.074 34.082 61.861 1.00 21.30 225 GLU A CA 1
ATOM 1595 C C . GLU A 1 225 ? 33.201 35.595 61.888 1.00 20.62 225 GLU A C 1
ATOM 1596 O O . GLU A 1 225 ? 33.228 36.236 60.847 1.00 21.05 225 GLU A O 1
ATOM 1602 N N . GLU A 1 226 ? 33.169 36.153 63.088 1.00 19.57 226 GLU A N 1
ATOM 1603 C CA . GLU A 1 226 ? 33.325 37.568 63.294 1.00 22.07 226 GLU A CA 1
ATOM 1604 C C . GLU A 1 226 ? 34.702 38.009 62.734 1.00 22.23 226 GLU A C 1
ATOM 1605 O O . GLU A 1 226 ? 34.820 39.046 62.072 1.00 21.67 226 GLU A O 1
ATOM 1611 N N . ILE A 1 227 ? 35.741 37.22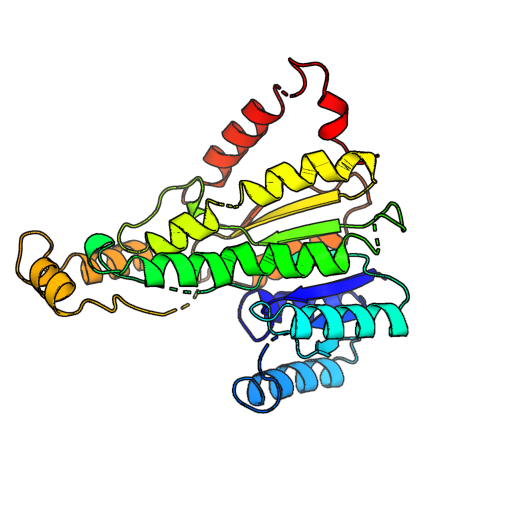1 63.020 1.00 19.89 227 ILE A N 1
ATOM 1612 C CA . ILE A 1 227 ? 37.073 37.540 62.484 1.00 20.54 227 ILE A CA 1
ATOM 1613 C C . ILE A 1 227 ? 37.084 37.434 60.946 1.00 21.24 227 ILE A C 1
ATOM 1614 O O . ILE A 1 227 ? 37.580 38.329 60.246 1.00 20.97 227 ILE A O 1
ATOM 1619 N N . LYS A 1 228 ? 36.542 36.353 60.391 1.00 19.08 228 LYS A N 1
ATOM 1620 C CA . LYS A 1 228 ? 36.629 36.225 58.943 1.00 19.14 228 LYS A CA 1
ATOM 1621 C C . LYS A 1 228 ? 35.971 37.365 58.226 1.00 21.73 228 LYS A C 1
ATOM 1622 O O . LYS A 1 228 ? 36.460 37.812 57.201 1.00 21.34 228 LYS A O 1
ATOM 1628 N N . LYS A 1 229 ? 34.829 37.809 58.750 1.00 20.87 229 LYS A N 1
ATOM 1629 C CA . LYS A 1 229 ? 34.025 38.851 58.114 1.00 23.24 229 LYS A CA 1
ATOM 1630 C C . LYS A 1 229 ? 34.745 40.198 58.305 1.00 22.26 229 LYS A C 1
ATOM 1631 O O . LYS A 1 229 ? 34.914 40.940 57.375 1.00 21.18 229 LYS A O 1
ATOM 1637 N N . ALA A 1 230 ? 35.203 40.485 59.513 1.00 20.96 230 ALA A N 1
ATOM 1638 C CA . ALA A 1 230 ? 35.812 41.797 59.745 1.00 23.76 230 ALA A CA 1
ATOM 1639 C C . ALA A 1 230 ? 37.087 41.970 58.878 1.00 23.13 230 ALA A C 1
ATOM 1640 O O . ALA A 1 230 ? 37.344 43.027 58.316 1.00 22.56 230 ALA A O 1
ATOM 1642 N N . PHE A 1 231 ? 37.860 40.899 58.726 1.00 21.63 231 PHE A N 1
ATOM 1643 C CA . PHE A 1 231 ? 39.086 41.026 57.976 1.00 22.52 231 PHE A CA 1
ATOM 1644 C C . PHE A 1 231 ? 38.900 40.931 56.468 1.00 24.11 231 PHE A C 1
ATOM 1645 O O . PHE A 1 231 ? 39.665 41.522 55.707 1.00 24.42 231 PHE A O 1
ATOM 1653 N N . ALA A 1 232 ? 37.910 40.166 56.033 1.00 23.67 232 ALA A N 1
ATOM 1654 C CA . ALA A 1 232 ? 37.548 40.194 54.613 1.00 24.87 232 ALA A CA 1
ATOM 1655 C C . ALA A 1 232 ? 37.166 41.604 54.210 1.00 24.26 232 ALA A C 1
ATOM 1656 O O . ALA A 1 232 ? 37.557 42.050 53.159 1.00 26.55 232 ALA A O 1
ATOM 1658 N N . ALA A 1 233 ? 36.424 42.303 55.057 1.00 23.47 233 ALA A N 1
ATOM 1659 C CA . ALA A 1 233 ? 35.866 43.592 54.698 1.00 24.27 233 ALA A CA 1
ATOM 1660 C C . ALA A 1 233 ? 36.876 44.700 54.417 1.00 27.42 233 ALA A C 1
ATOM 1661 O O . ALA A 1 233 ? 36.540 45.678 53.707 1.00 27.53 233 ALA A O 1
ATOM 1663 N N . ILE A 1 234 ? 38.088 44.583 54.962 1.00 23.38 234 ILE A N 1
ATOM 1664 C CA . ILE A 1 234 ? 39.098 45.614 54.730 1.00 25.48 234 ILE A CA 1
ATOM 1665 C C . ILE A 1 234 ? 39.965 45.383 53.466 1.00 27.22 234 ILE A C 1
ATOM 1666 O O . ILE A 1 234 ? 40.804 46.207 53.132 1.00 25.39 234 ILE A O 1
ATOM 1671 N N . VAL A 1 235 ? 39.800 44.245 52.797 1.00 26.02 235 VAL A N 1
ATOM 1672 C CA . VAL A 1 235 ? 40.516 44.018 51.534 1.00 28.68 235 VAL A CA 1
ATOM 1673 C C . VAL A 1 235 ? 39.764 44.705 50.377 1.00 30.77 235 VAL A C 1
ATOM 1674 O O . VAL A 1 235 ? 38.606 44.375 50.106 1.00 29.34 235 VAL A O 1
ATOM 1678 N N . PRO A 1 236 ? 40.417 45.659 49.704 1.00 31.11 236 PRO A N 1
ATOM 1679 C CA . PRO A 1 236 ? 39.864 46.293 48.506 1.00 32.60 236 PRO A CA 1
ATOM 1680 C C . PRO A 1 236 ? 39.430 45.235 47.515 1.00 35.30 236 PRO A C 1
ATOM 1681 O O . PRO A 1 236 ? 40.193 44.319 47.212 1.00 33.76 236 PRO A O 1
ATOM 1685 N N . PRO A 1 237 ? 38.183 45.346 47.024 1.00 37.41 237 PRO A N 1
ATOM 1686 C CA . PRO A 1 237 ? 37.615 44.342 46.123 1.00 38.38 237 PRO A CA 1
ATOM 1687 C C . PRO A 1 237 ? 38.450 44.145 44.850 1.00 39.43 237 PRO A C 1
ATOM 1688 O O . PRO A 1 237 ? 38.451 43.042 44.301 1.00 40.64 237 PRO A O 1
ATOM 1692 N N . ASP A 1 238 ? 39.151 45.177 44.401 1.00 38.83 238 ASP A N 1
ATOM 1693 C CA . ASP A 1 238 ? 39.979 45.064 43.203 1.00 42.56 238 ASP A CA 1
ATOM 1694 C C . ASP A 1 238 ? 41.451 44.735 43.507 1.00 44.52 238 ASP A C 1
ATOM 1695 O O . ASP A 1 238 ? 42.316 44.859 42.617 1.00 45.04 238 ASP A O 1
ATOM 1700 N N . ALA A 1 239 ? 41.766 44.357 44.748 1.00 42.37 239 ALA A N 1
ATOM 1701 C CA . ALA A 1 239 ? 43.139 43.964 45.072 1.00 40.17 239 ALA A CA 1
ATOM 1702 C C . ALA A 1 239 ? 43.445 42.724 44.242 1.00 41.33 239 ALA A C 1
ATOM 1703 O O . ALA A 1 239 ? 42.663 41.773 44.219 1.00 41.72 239 ALA A O 1
ATOM 1705 N N . ASP A 1 240 ? 44.553 42.752 43.518 1.00 41.47 240 ASP A N 1
ATOM 1706 C CA . ASP A 1 240 ? 44.913 41.634 42.654 1.00 41.20 240 ASP A CA 1
ATOM 1707 C C . ASP A 1 240 ? 46.256 41.012 43.028 1.00 37.93 240 ASP A C 1
ATOM 1708 O O . ASP A 1 240 ? 47.297 41.677 43.036 1.00 36.05 240 ASP A O 1
ATOM 1713 N N . VAL A 1 241 ? 46.193 39.714 43.268 1.00 36.55 241 VAL A N 1
ATOM 1714 C CA . VAL A 1 241 ? 47.316 38.888 43.615 1.00 37.71 241 VAL A CA 1
ATOM 1715 C C . VAL A 1 241 ? 48.495 38.962 42.599 1.00 35.67 241 VAL A C 1
ATOM 1716 O O . VAL A 1 241 ? 49.641 38.680 42.930 1.00 34.13 241 VAL A O 1
ATOM 1720 N N . SER A 1 242 ? 48.205 39.360 41.365 1.00 35.52 242 SER A N 1
ATOM 1721 C CA . SER A 1 242 ? 49.217 39.548 40.349 1.00 36.15 242 SER A CA 1
ATOM 1722 C C . SER A 1 242 ? 50.186 40.696 40.714 1.00 33.59 242 SER A C 1
ATOM 1723 O O . SER A 1 242 ? 51.254 40.814 40.144 1.00 29.57 242 SER A O 1
ATOM 1726 N N . LEU A 1 243 ? 49.795 41.556 41.651 1.00 34.40 243 LEU A N 1
ATOM 1727 C CA . LEU A 1 243 ? 50.702 42.620 42.085 1.00 31.99 243 LEU A CA 1
ATOM 1728 C C . LEU A 1 243 ? 51.977 42.009 42.658 1.00 29.47 243 LEU A C 1
ATOM 1729 O O . LEU A 1 243 ? 53.020 42.588 42.571 1.00 28.19 243 LEU A O 1
ATOM 1734 N N . VAL A 1 244 ? 51.849 40.855 43.302 1.00 29.06 244 VAL A N 1
ATOM 1735 C CA . VAL A 1 244 ? 52.979 40.200 43.918 1.00 27.47 244 VAL A CA 1
ATOM 1736 C C . VAL A 1 244 ? 53.902 39.682 42.820 1.00 28.02 244 VAL A C 1
ATOM 1737 O O . VAL A 1 244 ? 55.106 39.903 42.878 1.00 26.14 244 VAL A O 1
ATOM 1741 N N . ALA A 1 245 ? 53.342 38.995 41.821 1.00 27.04 245 ALA A N 1
ATOM 1742 C CA . ALA A 1 245 ? 54.137 38.480 40.720 1.00 25.73 245 ALA A CA 1
ATOM 1743 C C . ALA A 1 245 ? 54.884 39.630 40.045 1.00 26.91 245 ALA A C 1
ATOM 1744 O O . ALA A 1 245 ? 56.068 39.509 39.684 1.00 27.07 245 ALA A O 1
ATOM 1746 N N . ASP A 1 246 ? 54.242 40.779 39.912 1.00 27.22 246 ASP A N 1
ATOM 1747 C CA . ASP A 1 246 ? 54.910 41.844 39.170 1.00 27.65 246 ASP A CA 1
ATOM 1748 C C . ASP A 1 246 ? 56.014 42.447 40.026 1.00 27.88 246 ASP A C 1
ATOM 1749 O O . ASP A 1 246 ? 57.048 42.803 39.503 1.00 27.29 246 ASP A O 1
ATOM 1754 N N . ALA A 1 247 ? 55.807 42.521 41.341 1.00 28.21 247 ALA A N 1
ATOM 1755 C CA . ALA A 1 247 ? 56.911 42.974 42.235 1.00 27.44 247 ALA A CA 1
ATOM 1756 C C . ALA A 1 247 ? 58.092 42.059 42.123 1.00 25.43 247 ALA A C 1
ATOM 1757 O O . ALA A 1 247 ? 59.224 42.509 42.141 1.00 27.17 247 ALA A O 1
ATOM 1759 N N . ILE A 1 248 ? 57.852 40.759 41.992 1.00 25.57 248 ILE A N 1
ATOM 1760 C CA . ILE A 1 248 ? 58.974 39.818 41.900 1.00 24.57 248 ILE A CA 1
ATOM 1761 C C . ILE A 1 248 ? 59.774 39.894 40.586 1.00 25.71 248 ILE A C 1
ATOM 1762 O O . ILE A 1 248 ? 61.006 39.799 40.577 1.00 22.60 248 ILE A O 1
ATOM 1767 N N . VAL A 1 249 ? 59.057 40.041 39.477 1.00 25.40 249 VAL A N 1
ATOM 1768 C CA . VAL A 1 249 ? 59.691 40.253 38.182 1.00 24.46 249 VAL A CA 1
ATOM 1769 C C . VAL A 1 249 ? 60.567 41.492 38.266 1.00 25.70 249 VAL A C 1
ATOM 1770 O O . VAL A 1 249 ? 61.703 41.449 37.813 1.00 25.56 249 VAL A O 1
ATOM 1774 N N . ARG A 1 250 ? 60.057 42.576 38.869 1.00 27.00 250 ARG A N 1
ATOM 1775 C CA . ARG A 1 250 ? 60.875 43.799 39.079 1.00 27.08 250 ARG A CA 1
ATOM 1776 C C . ARG A 1 250 ? 62.099 43.586 39.953 1.00 26.74 250 ARG A C 1
ATOM 1777 O O . ARG A 1 250 ? 63.164 44.113 39.657 1.00 28.38 250 ARG A O 1
ATOM 1785 N N . VAL A 1 251 ? 61.974 42.847 41.056 1.00 25.74 251 VAL A N 1
ATOM 1786 C CA . VAL A 1 251 ? 63.192 42.519 41.831 1.00 25.01 251 VAL A CA 1
ATOM 1787 C C . VAL A 1 251 ? 64.233 41.775 40.996 1.00 25.55 251 VAL A C 1
ATOM 1788 O O . VAL A 1 251 ? 65.427 42.126 40.975 1.00 24.47 251 VAL A O 1
ATOM 1792 N N . VAL A 1 252 ? 63.788 40.704 40.349 1.00 24.66 252 VAL A N 1
ATOM 1793 C CA . VAL A 1 252 ? 64.689 39.908 39.529 1.00 26.65 252 VAL A CA 1
ATOM 1794 C C . VAL A 1 252 ? 65.305 40.765 38.407 1.00 26.86 252 VAL A C 1
ATOM 1795 O O . VAL A 1 252 ? 66.468 40.646 38.125 1.00 29.06 252 VAL A O 1
ATOM 1799 N N . GLY A 1 253 ? 64.540 41.689 37.852 1.00 28.04 253 GLY A N 1
ATOM 1800 C CA . GLY A 1 253 ? 65.074 42.546 36.806 1.00 29.97 253 GLY A CA 1
ATOM 1801 C C . GLY A 1 253 ? 65.916 43.728 37.261 1.00 31.83 253 GLY A C 1
ATOM 1802 O O . GLY A 1 253 ? 66.394 44.483 36.416 1.00 33.65 253 GLY A O 1
ATOM 1803 N N . THR A 1 254 ? 66.091 43.921 38.576 1.00 29.84 254 THR A N 1
ATOM 1804 C CA . THR A 1 254 ? 66.920 45.007 39.093 1.00 28.27 254 THR A CA 1
ATOM 1805 C C . THR A 1 254 ? 68.367 44.560 39.068 1.00 30.82 254 THR A C 1
ATOM 1806 O O . THR A 1 254 ? 68.639 43.382 39.278 1.00 30.75 254 THR A O 1
ATOM 1810 N N . ALA A 1 255 ? 69.302 45.488 38.833 1.00 31.61 255 ALA A N 1
ATOM 1811 C CA . ALA A 1 255 ? 70.722 45.127 38.726 1.00 33.43 255 ALA A CA 1
ATOM 1812 C C . ALA A 1 255 ? 71.263 44.510 40.012 1.00 32.70 255 ALA A C 1
ATOM 1813 O O . ALA A 1 255 ? 70.797 44.816 41.115 1.00 30.46 255 ALA A O 1
ATOM 1815 N N . SER A 1 256 ? 72.257 43.643 39.866 1.00 31.81 256 SER A N 1
ATOM 1816 C CA . SER A 1 256 ? 72.780 42.931 41.005 1.00 33.49 256 SER A CA 1
ATOM 1817 C C . SER A 1 256 ? 73.395 43.922 41.984 1.00 35.39 256 SER A C 1
ATOM 1818 O O . SER A 1 256 ? 74.052 44.889 41.579 1.00 35.54 256 SER A O 1
ATOM 1821 N N . GLY A 1 257 ? 73.177 43.705 43.276 1.00 34.22 257 GLY A N 1
ATOM 1822 C CA . GLY A 1 257 ? 73.659 44.680 44.236 1.00 33.68 257 GLY A CA 1
ATOM 1823 C C . GLY A 1 257 ? 72.726 45.850 44.505 1.00 32.60 257 GLY A C 1
ATOM 1824 O O . GLY A 1 257 ? 72.905 46.560 45.501 1.00 33.04 257 GLY A O 1
ATOM 1825 N N . LYS A 1 258 ? 71.751 46.088 43.640 1.00 30.71 258 LYS A N 1
ATOM 1826 C CA . LYS A 1 258 ? 70.765 47.142 43.910 1.00 31.96 258 LYS A CA 1
ATOM 1827 C C . LYS A 1 258 ? 69.344 46.634 44.220 1.00 29.81 258 LYS A C 1
ATOM 1828 O O . LYS A 1 258 ? 68.384 47.403 44.178 1.00 28.82 258 LYS A O 1
ATOM 1834 N N . ARG A 1 259 ? 69.198 45.353 44.508 1.00 26.63 259 ARG A N 1
ATOM 1835 C CA . ARG A 1 259 ? 67.880 44.840 44.904 1.00 26.36 259 ARG A CA 1
ATOM 1836 C C . ARG A 1 259 ? 67.400 45.282 46.303 1.00 24.73 259 ARG A C 1
ATOM 1837 O O . ARG A 1 259 ? 68.171 45.279 47.265 1.00 24.59 259 ARG A O 1
ATOM 1845 N N . PRO A 1 260 ? 66.104 45.632 46.426 1.00 23.94 260 PRO A N 1
ATOM 1846 C CA . PRO A 1 260 ? 65.598 46.033 47.742 1.00 22.79 260 PRO A CA 1
ATOM 1847 C C . PRO A 1 260 ? 65.674 44.829 48.659 1.00 23.41 260 PRO A C 1
ATOM 1848 O O . PRO A 1 260 ? 65.475 43.722 48.160 1.00 23.72 260 PRO A O 1
ATOM 1852 N N . PHE A 1 261 ? 65.876 45.047 49.955 1.00 21.21 261 PHE A N 1
ATOM 1853 C CA . PHE A 1 261 ? 65.808 43.977 50.948 1.00 21.26 261 PHE A CA 1
ATOM 1854 C C . PHE A 1 261 ? 64.366 43.415 51.222 1.00 20.60 261 PHE A C 1
ATOM 1855 O O . PHE A 1 261 ? 64.213 42.228 51.312 1.00 19.04 261 PHE A O 1
ATOM 1863 N N . ARG A 1 262 ? 63.383 44.291 51.280 1.00 21.35 262 ARG A N 1
ATOM 1864 C CA . ARG A 1 262 ? 61.989 43.903 51.399 1.00 20.17 262 ARG A CA 1
ATOM 1865 C C . ARG A 1 262 ? 61.118 44.648 50.416 1.00 21.72 262 ARG A C 1
ATOM 1866 O O . ARG A 1 262 ? 61.371 45.786 50.158 1.00 20.58 262 ARG A O 1
ATOM 1874 N N . VAL A 1 263 ? 60.077 44.004 49.911 1.00 20.40 263 VAL A N 1
ATOM 1875 C CA . VAL A 1 263 ? 59.139 44.690 49.004 1.00 20.17 263 VAL A CA 1
ATOM 1876 C C . VAL A 1 263 ? 57.782 44.387 49.626 1.00 20.81 263 VAL A C 1
ATOM 1877 O O . VAL A 1 263 ? 57.472 43.229 49.907 1.00 19.48 263 VAL A O 1
ATOM 1881 N N . HIS A 1 264 ? 57.023 45.439 49.914 1.00 20.35 264 HIS A N 1
ATOM 1882 C CA . HIS A 1 264 ? 55.710 45.353 50.553 1.00 20.29 264 HIS A CA 1
ATOM 1883 C C . HIS A 1 264 ? 54.631 45.413 49.469 1.00 21.31 264 HIS A C 1
ATOM 1884 O O . HIS A 1 264 ? 54.618 46.335 48.655 1.00 21.84 264 HIS A O 1
ATOM 1891 N N . VAL A 1 265 ? 53.754 44.418 49.437 1.00 21.28 265 VAL A N 1
ATOM 1892 C CA . VAL A 1 265 ? 52.623 44.419 48.510 1.00 22.26 265 VAL A CA 1
ATOM 1893 C C . VAL A 1 265 ? 51.347 44.140 49.287 1.00 22.95 265 VAL A C 1
ATOM 1894 O O . VAL A 1 265 ? 50.942 42.994 49.429 1.00 22.64 265 VAL A O 1
ATOM 1898 N N . ASP A 1 266 ? 50.749 45.181 49.844 1.00 23.06 266 ASP A N 1
ATOM 1899 C CA . ASP A 1 266 ? 49.708 45.003 50.868 1.00 24.38 266 ASP A CA 1
ATOM 1900 C C . ASP A 1 266 ? 48.580 46.040 50.661 1.00 24.24 266 ASP A C 1
ATOM 1901 O O . ASP A 1 266 ? 48.572 47.092 51.278 1.00 23.77 266 ASP A O 1
ATOM 1906 N N . PRO A 1 267 ? 47.660 45.751 49.747 1.00 26.48 267 PRO A N 1
ATOM 1907 C CA . PRO A 1 267 ? 46.505 46.645 49.511 1.00 27.16 267 PRO A CA 1
ATOM 1908 C C . PRO A 1 267 ? 45.649 46.965 50.758 1.00 26.86 267 PRO A C 1
ATOM 1909 O O . PRO A 1 267 ? 45.072 48.061 50.845 1.00 29.73 267 PRO A O 1
ATOM 1913 N N . ALA A 1 268 ? 45.523 46.037 51.694 1.00 22.93 268 ALA A N 1
ATOM 1914 C CA . ALA A 1 268 ? 44.773 46.321 52.897 1.00 23.91 268 ALA A CA 1
ATOM 1915 C C . ALA A 1 268 ? 45.539 47.260 53.829 1.00 24.31 268 ALA A C 1
ATOM 1916 O O . ALA A 1 268 ? 44.956 47.718 54.795 1.00 23.37 268 ALA A O 1
ATOM 1918 N N . GLU A 1 269 ? 46.843 47.494 53.572 1.00 21.60 269 GLU A N 1
ATOM 1919 C CA . GLU A 1 269 ? 47.642 48.418 54.390 1.00 22.23 269 GLU A CA 1
ATOM 1920 C C . GLU A 1 269 ? 47.558 48.096 55.895 1.00 19.62 269 GLU A C 1
ATOM 1921 O O . GLU A 1 269 ? 47.187 48.938 56.691 1.00 18.41 269 GLU A O 1
ATOM 1927 N N . ASP A 1 270 ? 47.907 46.863 56.262 1.00 18.32 270 ASP A N 1
ATOM 1928 C CA . ASP A 1 270 ? 47.914 46.471 57.654 1.00 20.13 270 ASP A CA 1
ATOM 1929 C C . ASP A 1 270 ? 49.155 46.994 58.470 1.00 18.39 270 ASP A C 1
ATOM 1930 O O . ASP A 1 270 ? 49.236 46.713 59.662 1.00 18.60 270 ASP A O 1
ATOM 1935 N N . GLY A 1 271 ? 50.073 47.716 57.835 1.00 17.18 271 GLY A N 1
ATOM 1936 C CA . GLY A 1 271 ? 51.167 48.383 58.553 1.00 18.23 271 GLY A CA 1
ATOM 1937 C C . GLY A 1 271 ? 52.515 47.662 58.559 1.00 17.69 271 GLY A C 1
ATOM 1938 O O . GLY A 1 271 ? 53.493 48.149 59.109 1.00 17.59 271 GLY A O 1
ATOM 1939 N N . ALA A 1 272 ? 52.590 46.480 57.958 1.00 18.94 272 ALA A N 1
ATOM 1940 C CA . ALA A 1 272 ? 53.853 45.734 57.954 1.00 18.07 272 ALA A CA 1
ATOM 1941 C C . ALA A 1 272 ? 54.950 46.554 57.257 1.00 18.74 272 ALA A C 1
ATOM 1942 O O . ALA A 1 272 ? 56.114 46.349 57.539 1.00 16.56 272 ALA A O 1
ATOM 1944 N N . ASP A 1 273 ? 54.564 47.479 56.389 1.00 18.74 273 ASP A N 1
ATOM 1945 C CA . ASP A 1 273 ? 55.549 48.314 55.746 1.00 18.43 273 ASP A CA 1
ATOM 1946 C C . ASP A 1 273 ? 56.257 49.155 56.783 1.00 18.46 273 ASP A C 1
ATOM 1947 O O . ASP A 1 273 ? 57.456 49.317 56.712 1.00 17.20 273 ASP A O 1
ATOM 1952 N N . VAL A 1 274 ? 55.498 49.664 57.747 1.00 18.34 274 VAL A N 1
ATOM 1953 C CA . VAL A 1 274 ? 55.985 50.514 58.801 1.00 16.81 274 VAL A CA 1
ATOM 1954 C C . VAL A 1 274 ? 56.712 49.639 59.820 1.00 17.53 274 VAL A C 1
ATOM 1955 O O . VAL A 1 274 ? 57.847 49.934 60.208 1.00 16.71 274 VAL A O 1
ATOM 1959 N N . GLY A 1 275 ? 56.063 48.569 60.295 1.00 16.95 275 GLY A N 1
ATOM 1960 C CA . GLY A 1 275 ? 56.729 47.678 61.240 1.00 16.40 275 GLY A CA 1
ATOM 1961 C C . GLY A 1 275 ? 58.109 47.202 60.710 1.00 18.57 275 GLY A C 1
ATOM 1962 O O . GLY A 1 275 ? 59.137 47.303 61.381 1.00 17.02 275 GLY A O 1
ATOM 1963 N N . PHE A 1 276 ? 58.144 46.650 59.504 1.00 17.22 276 PHE A N 1
ATOM 1964 C CA . PHE A 1 276 ? 59.396 46.115 59.014 1.00 17.60 276 PHE A CA 1
ATOM 1965 C C . PHE A 1 276 ? 60.438 47.185 58.744 1.00 18.07 276 PHE A C 1
ATOM 1966 O O . PHE A 1 276 ? 61.610 46.932 58.848 1.00 18.15 276 PHE A O 1
ATOM 1974 N N . SER A 1 277 ? 60.025 48.368 58.352 1.00 17.90 277 SER A N 1
ATOM 1975 C CA . SER A 1 277 ? 61.026 49.338 58.046 1.00 19.01 277 SER A CA 1
ATOM 1976 C C . SER A 1 277 ? 61.699 49.823 59.358 1.00 18.33 277 SER A C 1
ATOM 1977 O O . SER A 1 277 ? 62.907 50.101 59.384 1.00 17.89 277 SER A O 1
ATOM 1980 N N . VAL A 1 278 ? 60.947 49.888 60.453 1.00 17.10 278 VAL A N 1
ATOM 1981 C CA . VAL A 1 278 ? 61.553 50.052 61.782 1.00 17.19 278 VAL A CA 1
ATOM 1982 C C . VAL A 1 278 ? 62.427 48.852 62.173 1.00 18.06 278 VAL A C 1
ATOM 1983 O O . VAL A 1 278 ? 63.613 49.031 62.545 1.00 16.98 278 VAL A O 1
ATOM 1987 N N . LEU A 1 279 ? 61.902 47.621 62.091 1.00 17.40 279 LEU A N 1
ATOM 1988 C CA . LEU A 1 279 ? 62.785 46.468 62.428 1.00 17.77 279 LEU A CA 1
ATOM 1989 C C . LEU A 1 279 ? 64.058 46.403 61.576 1.00 18.43 279 LEU A C 1
ATOM 1990 O O . LEU A 1 279 ? 65.136 46.103 62.108 1.00 16.63 279 LEU A O 1
ATOM 1995 N N . ASP A 1 280 ? 63.925 46.588 60.259 1.00 17.13 280 ASP A N 1
ATOM 1996 C CA . ASP A 1 280 ? 65.074 46.570 59.368 1.00 17.83 280 ASP A CA 1
ATOM 1997 C C . ASP A 1 280 ? 66.132 47.623 59.816 1.00 17.58 280 ASP A C 1
ATOM 1998 O O . ASP A 1 280 ? 67.329 47.387 59.709 1.00 15.85 280 ASP A O 1
ATOM 2003 N N . ARG A 1 281 ? 65.659 48.798 60.217 1.00 16.11 281 ARG A N 1
ATOM 2004 C CA . ARG A 1 281 ? 66.532 49.916 60.601 1.00 17.10 281 ARG A CA 1
ATOM 2005 C C . ARG A 1 281 ? 67.281 49.558 61.903 1.00 16.16 281 ARG A C 1
ATOM 2006 O O . ARG A 1 281 ? 68.491 49.759 62.024 1.00 17.35 281 ARG A O 1
ATOM 2014 N N . LEU A 1 282 ? 66.563 49.052 62.882 1.00 16.07 282 LEU A N 1
ATOM 2015 C CA . LEU A 1 282 ? 67.167 48.589 64.152 1.00 16.25 282 LEU A CA 1
ATOM 2016 C C . LEU A 1 282 ? 68.200 47.463 63.957 1.00 16.20 282 LEU A C 1
ATOM 2017 O O . LEU A 1 282 ? 69.200 47.411 64.627 1.00 16.05 282 LEU A O 1
ATOM 2022 N N . ARG A 1 283 ? 67.936 46.554 63.038 1.00 16.89 283 ARG A N 1
ATOM 2023 C CA . ARG A 1 283 ? 68.850 45.444 62.789 1.00 17.17 283 ARG A CA 1
ATOM 2024 C C . ARG A 1 283 ? 70.130 45.895 62.115 1.00 17.40 283 ARG A C 1
ATOM 2025 O O . ARG A 1 283 ? 71.217 45.444 62.465 1.00 18.44 283 ARG A O 1
ATOM 2033 N N . ALA A 1 284 ? 70.011 46.769 61.117 1.00 16.03 284 ALA A N 1
ATOM 2034 C CA . ALA A 1 284 ? 71.172 47.373 60.497 1.00 16.68 284 ALA A CA 1
ATOM 2035 C C . ALA A 1 284 ? 71.979 48.217 61.479 1.00 17.58 284 ALA A C 1
ATOM 2036 O O . ALA A 1 284 ? 73.201 48.215 61.416 1.00 16.53 284 ALA A O 1
ATOM 2038 N N . GLU A 1 285 ? 71.289 48.970 62.337 1.00 16.43 285 GLU A N 1
ATOM 2039 C CA . GLU A 1 285 ? 71.927 49.802 63.315 1.00 16.90 285 GLU A CA 1
ATOM 2040 C C . GLU A 1 285 ? 72.829 48.917 64.189 1.00 17.18 285 GLU A C 1
ATOM 2041 O O . GLU A 1 285 ? 73.971 49.255 64.473 1.00 16.11 285 GLU A O 1
ATOM 2055 N N . LEU A 1 287 ? 74.220 46.043 63.424 1.00 18.58 287 LEU A N 1
ATOM 2056 C CA . LEU A 1 287 ? 75.375 45.467 62.738 1.00 18.77 287 LEU A CA 1
ATOM 2057 C C . LEU A 1 287 ? 76.446 46.537 62.530 1.00 19.79 287 LEU A C 1
ATOM 2058 O O . LEU A 1 287 ? 77.644 46.247 62.585 1.00 18.91 287 LEU A O 1
ATOM 2063 N N . HIS A 1 288 ? 76.015 47.784 62.322 1.00 18.90 288 HIS A N 1
ATOM 2064 C CA . HIS A 1 288 ? 76.967 48.904 62.276 1.00 20.31 288 HIS A CA 1
ATOM 2065 C C . HIS A 1 288 ? 77.629 49.066 63.629 1.00 20.55 288 HIS A C 1
ATOM 2066 O O . HIS A 1 288 ? 78.845 49.191 63.744 1.00 21.46 288 HIS A O 1
ATOM 2073 N N . ARG A 1 289 ? 76.828 48.995 64.676 1.00 17.97 289 ARG A N 1
ATOM 2074 C CA . ARG A 1 289 ? 77.310 49.141 66.030 1.00 19.12 289 ARG A CA 1
ATOM 2075 C C . ARG A 1 289 ? 78.389 48.133 66.399 1.00 19.26 289 ARG A C 1
ATOM 2076 O O . ARG A 1 289 ? 79.326 48.485 67.061 1.00 17.34 289 ARG A O 1
ATOM 2084 N N . VAL A 1 290 ? 78.267 46.878 65.960 1.00 19.32 290 VAL A N 1
ATOM 2085 C CA . VAL A 1 290 ? 79.265 45.884 66.336 1.00 18.97 290 VAL A CA 1
ATOM 2086 C C . VAL A 1 290 ? 80.414 45.706 65.326 1.00 20.55 290 VAL A C 1
ATOM 2087 O O . VAL A 1 290 ? 81.252 44.838 65.507 1.00 21.77 290 VAL A O 1
ATOM 2091 N N . GLY A 1 291 ? 80.417 46.481 64.252 1.00 20.08 291 GLY A N 1
ATOM 2092 C CA . GLY A 1 291 ? 81.508 46.427 63.302 1.00 22.45 291 GLY A CA 1
ATOM 2093 C C . GLY A 1 291 ? 81.243 45.388 62.233 1.00 23.78 291 GLY A C 1
ATOM 2094 O O . GLY A 1 291 ? 82.188 44.959 61.552 1.00 22.97 291 GLY A O 1
ATOM 2095 N N . LEU A 1 292 ? 79.982 44.967 62.067 1.00 21.74 292 LEU A N 1
ATOM 2096 C CA . LEU A 1 292 ? 79.663 43.964 61.046 1.00 20.83 292 LEU A CA 1
ATOM 2097 C C . LEU A 1 292 ? 78.798 44.488 59.940 1.00 22.67 292 LEU A C 1
ATOM 2098 O O . LEU A 1 292 ? 77.979 43.750 59.380 1.00 21.52 292 LEU A O 1
ATOM 2103 N N . SER A 1 293 ? 78.970 45.755 59.586 1.00 22.20 293 SER A N 1
ATOM 2104 C CA . SER A 1 293 ? 78.085 46.333 58.579 1.00 22.96 293 SER A CA 1
ATOM 2105 C C . SER A 1 293 ? 78.293 45.715 57.179 1.00 22.62 293 SER A C 1
ATOM 2106 O O . SER A 1 293 ? 77.454 45.867 56.305 1.00 22.84 293 SER A O 1
ATOM 2109 N N . ASP A 1 294 ? 79.421 45.052 56.944 1.00 24.08 294 ASP A N 1
ATOM 2110 C CA . ASP A 1 294 ? 79.650 44.437 55.632 1.00 24.92 294 ASP A CA 1
ATOM 2111 C C . ASP A 1 294 ? 78.627 43.313 55.366 1.00 23.57 294 ASP A C 1
ATOM 2112 O O . ASP A 1 294 ? 78.323 42.990 54.210 1.00 24.80 294 ASP A O 1
ATOM 2117 N N . LEU A 1 295 ? 78.098 42.724 56.432 1.00 22.18 295 LEU A N 1
ATOM 2118 C CA . LEU A 1 295 ? 77.075 41.681 56.315 1.00 23.58 295 LEU A CA 1
ATOM 2119 C C . LEU A 1 295 ? 75.756 42.206 55.712 1.00 24.43 295 LEU A C 1
ATOM 2120 O O . LEU A 1 295 ? 74.898 41.411 55.331 1.00 22.48 295 LEU A O 1
ATOM 2125 N N . LEU A 1 296 ? 75.635 43.535 55.612 1.00 24.12 296 LEU A N 1
ATOM 2126 C CA . LEU A 1 296 ? 74.413 44.174 55.131 1.00 25.74 296 LEU A CA 1
ATOM 2127 C C . LEU A 1 296 ? 74.463 44.236 53.632 1.00 28.02 296 LEU A C 1
ATOM 2128 O O . LEU A 1 296 ? 73.473 44.581 52.985 1.00 28.07 296 LEU A O 1
ATOM 2133 N N . LYS A 1 297 ? 75.620 43.908 53.070 1.00 27.90 297 LYS A N 1
ATOM 2134 C CA . LYS A 1 297 ? 75.790 44.102 51.641 1.00 31.26 297 LYS A CA 1
ATOM 2135 C C . LYS A 1 297 ? 76.586 42.982 50.987 1.00 29.43 297 LYS A C 1
ATOM 2136 O O . LYS A 1 297 ? 77.770 42.901 51.159 1.00 31.91 297 LYS A O 1
ATOM 2142 N N . PRO A 1 298 ? 75.922 42.107 50.240 1.00 29.43 298 PRO A N 1
ATOM 2143 C CA . PRO A 1 298 ? 76.555 40.979 49.543 1.00 27.92 298 PRO A CA 1
ATOM 2144 C C . PRO A 1 298 ? 77.840 41.381 48.815 1.00 30.22 298 PRO A C 1
ATOM 2145 O O . PRO A 1 298 ? 77.880 42.409 48.157 1.00 32.45 298 PRO A O 1
ATOM 2149 N N . ARG A 1 299 ? 78.823 40.623 48.943 1.00 29.76 299 ARG A N 1
ATOM 2150 C CA . ARG A 1 299 ? 80.139 40.870 48.432 1.00 32.67 299 ARG A CA 1
ATOM 2151 C C . ARG A 1 299 ? 80.212 40.991 46.925 1.00 36.79 299 ARG A C 1
ATOM 2152 O O . ARG A 1 299 ? 79.735 40.134 46.213 1.00 39.09 299 ARG A O 1
#

B-factor: mean 25.91, std 7.27, range [13.95, 73.01]

Nearest PDB structures (foldseek):
  3u9l-assembly1_A-2  TM=1.004E+00  e=4.059E-58  Sinorhizobium meliloti
  4gkb-assembly1_D  TM=7.356E-01  e=5.613E-13  Burkholderia multivorans ATCC 17616
  4glo-assembly1_B  TM=7.733E-01  e=3.042E-12  Burkholderia multivorans ATCC 17616
  4glo-assembly1_D  TM=7.053E-01  e=2.390E-12  Burkholderia multivorans ATCC 17616
  8eh2-assembly1_A  TM=7.264E-01  e=4.370E-12  Acinetobacter baumannii

Solvent-accessible surface area: 13704 Å² total

Organism: Rhizobium meliloti (strain 1021) (NCBI:txid266834)

InterPro domains:
  IPR002347 Short-chain dehydrogenase/reductase SDR [PF00106] (4-196)
  IPR002347 Short-chain dehydrogenase/reductase SDR [PR00080] (84-95)
  IPR002347 Short-chain dehydrogenase/reductase SDR [PR00080] (137-145)
  IPR002347 Short-chain dehydrogenase/reductase SDR [PR00080] (158-177)
  IPR002347 Short-chain dehydrogenase/reductase SDR [PR00081] (5-22)
  IPR002347 Short-chain dehydrogenase/reductase SDR [PR00081] (84-95)
  IPR002347 Short-chain dehydrogenase/reductase SDR [PR00081] (131-147)
  IPR002347 Short-chain dehydrogenase/reductase SDR [PR00081] (158-177)
  IPR002347 Short-chain dehydrogenase/reductase SDR [PR00081] (179-196)
  IPR036291 NAD(P)-binding domain superfamily [SSF51735] (3-219)
  IPR051911 Short-chain Dehydrogenases/Reductases (SDR) [PTHR43976] (1-286)
  IPR057326 Ketoreductase domain [SM00822] (4-194)